Protein AF-A0A519G7F1-F1 (afdb_monomer_lite)

pLDDT: mean 83.26, std 19.91, range [26.7, 98.88]

Sequence (364 aa):
MRLRPGLSAVLTCSFVLVGLGVVSPASAETAPGEPSAETQQILEDDHTAVLDDNGFLYYVDPAQKPPAGAAPAPQAQSFTTGQAGLPIPALNSRTSTHTIYLDFDGVTLPASSAWATAAQNPIAAGDYTGFTLDGSPDFSQAEIDYIQKVWRIVAEKYSMFDVNVTTVDPGIANLARTSNGDDAYGVQMVITNDASPVAQVCGGNCAGVAYIDLFDGRYQGTVYNSTNNTIGWVFSSKTFGSAQVTALDAAHEIGHTMGLEHDGGSANPNYYSGHANWVPIMGITNQNAVSQFSKGEYTGATNPQDDLLTIGANDLNATGSFLRADDYGDSASPTALGDQTSYVVDGTIRNAADDDVFTISRTC

Foldseek 3Di:
DDDDDDDDDDDDDDDPDPPPPDPDQDDDDQQDDPADPVLVVCVVLDVQWDAWQSRFIKGFAFQDDDPVPPDQLPQDPPPPFPDWQDDQDWDKLDDALQEEAEEAQWDQQDCLACLCPIQPQHQNGGTAGGDDSHPDSIDTPLVSVLSVLLQVLLSQQLVQWRYIYTNDPPDLVQAWDRDLVDRRHAAYETHHQGQRSCCRNPNVGGQWMATAQCGLCDDPRDRHGNSNRRYIYGNCNSQSSDSQLSSLVSNLRSLRNLHDAAWAFPVGQRADPDDDQEGESRHDRDPRHDYHHAQNPDPGTNHRHRSLVSSQCSNVSDDSNTGDDAPADAPVHAAEPEADPDDDDDGDQNDPPRHHHYDYDHDD

Secondary structure (DSSP, 8-state):
----PPPP---------------PPPP------SPPHHHHHHHHH-TTEEE-TTS-EEEEEEPPPPPTTPPSS--------S-BSPPPP--BS---SEEEEEE-SEEEE-TTSHHHHTSSS---SEEEE---SSS-SS-BHHHHHHHHHHHHHHHHHTTTBS-EEESS---GGGTS--STT---EEEEEEEE--HHHHHHHHTT-EEEEEESS-TTSEETTEE--GGGT-EEEEEGGGTTT-HHHHHHHHHHHHHHHTTPPP--BTTBSS----BTTEEETTS---TTSEEE--SS-STT-S----HHHHHHTS-TTSTTTTBPPP-S--TTSPEEEES-SS--------STT----EEE----

Radius of gyration: 25.73 Å; chains: 1; bounding box: 107×62×78 Å

Structure (mmCIF, N/CA/C/O backbone):
data_AF-A0A519G7F1-F1
#
_entry.id   AF-A0A519G7F1-F1
#
loop_
_atom_site.group_PDB
_atom_site.id
_atom_site.type_symbol
_atom_site.label_atom_id
_atom_site.label_alt_id
_atom_site.label_comp_id
_atom_site.label_asym_id
_atom_site.label_entity_id
_atom_site.label_seq_id
_atom_site.pdbx_PDB_ins_code
_atom_site.Cartn_x
_atom_site.Cartn_y
_atom_site.Cartn_z
_atom_site.occupancy
_atom_site.B_iso_or_equiv
_atom_site.auth_seq_id
_atom_site.auth_comp_id
_atom_site.auth_asym_id
_atom_site.auth_atom_id
_atom_site.pdbx_PDB_model_num
ATOM 1 N N . MET A 1 1 ? 67.872 35.897 55.303 1.00 43.28 1 MET A N 1
ATOM 2 C CA . MET A 1 1 ? 68.565 35.824 53.998 1.00 43.28 1 MET A CA 1
ATOM 3 C C . MET A 1 1 ? 68.652 34.369 53.553 1.00 43.28 1 MET A C 1
ATOM 5 O O . MET A 1 1 ? 69.513 33.649 54.034 1.00 43.28 1 MET A O 1
ATOM 9 N N . ARG A 1 2 ? 67.695 33.937 52.723 1.00 35.19 2 ARG A N 1
ATOM 10 C CA . ARG A 1 2 ? 67.756 32.879 51.692 1.00 35.19 2 ARG A CA 1
ATOM 11 C C . ARG A 1 2 ? 66.314 32.633 51.237 1.00 35.19 2 ARG A C 1
ATOM 13 O O . ARG A 1 2 ? 65.519 32.033 51.950 1.00 35.19 2 ARG A O 1
ATOM 20 N N . LEU A 1 3 ? 65.996 33.220 50.087 1.00 32.31 3 LEU A N 1
ATOM 21 C CA . LEU A 1 3 ? 64.745 33.074 49.351 1.00 32.31 3 LEU A CA 1
ATOM 22 C C . LEU A 1 3 ? 64.600 31.627 48.850 1.00 32.31 3 LEU A C 1
ATOM 24 O O . LEU A 1 3 ? 65.565 31.056 48.344 1.00 32.31 3 LEU A O 1
ATOM 28 N N . ARG A 1 4 ? 63.394 31.062 48.952 1.00 38.25 4 ARG A N 1
ATOM 29 C CA . ARG A 1 4 ? 62.931 29.948 48.110 1.00 38.25 4 ARG A CA 1
ATOM 30 C C . ARG A 1 4 ? 61.902 30.524 47.126 1.00 38.25 4 ARG A C 1
ATOM 32 O O . ARG A 1 4 ? 61.021 31.246 47.591 1.00 38.25 4 ARG A O 1
ATOM 39 N N . PRO A 1 5 ? 62.004 30.270 45.811 1.00 41.06 5 PRO A N 1
ATOM 40 C CA . PRO A 1 5 ? 61.051 30.800 44.847 1.00 41.06 5 PRO A CA 1
ATOM 41 C C . PRO A 1 5 ? 59.764 29.966 44.848 1.00 41.06 5 PRO A C 1
ATOM 43 O O . PRO A 1 5 ? 59.806 28.737 44.910 1.00 41.06 5 PRO A O 1
ATOM 46 N N . GLY A 1 6 ? 58.628 30.665 44.812 1.00 35.44 6 GLY A N 1
ATOM 47 C CA . GLY A 1 6 ? 57.300 30.083 44.659 1.00 35.44 6 GLY A CA 1
ATOM 48 C C . GLY A 1 6 ? 57.055 29.624 43.223 1.00 35.44 6 GLY A C 1
ATOM 49 O O . GLY A 1 6 ? 57.421 30.310 42.269 1.00 35.44 6 GLY A O 1
ATOM 50 N N . LEU A 1 7 ? 56.425 28.459 43.085 1.00 34.44 7 LEU A N 1
ATOM 51 C CA . LEU A 1 7 ? 55.863 27.981 41.827 1.00 34.44 7 LEU A CA 1
ATOM 52 C C . LEU A 1 7 ? 54.696 28.899 41.427 1.00 34.44 7 LEU A C 1
ATOM 54 O O . LEU A 1 7 ? 53.703 28.987 42.147 1.00 34.44 7 LEU A O 1
ATOM 58 N N . SER A 1 8 ? 54.814 29.564 40.278 1.00 33.50 8 SER A N 1
ATOM 59 C CA . SER A 1 8 ? 53.675 30.169 39.581 1.00 33.50 8 SER A CA 1
ATOM 60 C C . SER A 1 8 ? 52.941 29.075 38.811 1.00 33.50 8 SER A C 1
ATOM 62 O O . SER A 1 8 ? 53.517 28.466 37.912 1.00 33.50 8 SER A O 1
ATOM 64 N N . ALA A 1 9 ? 51.682 28.818 39.162 1.00 34.12 9 ALA A N 1
ATOM 65 C CA . ALA A 1 9 ? 50.785 28.009 38.349 1.00 34.12 9 ALA A CA 1
ATOM 66 C C . ALA A 1 9 ? 50.204 28.898 37.240 1.00 34.12 9 ALA A C 1
ATOM 68 O O . ALA A 1 9 ? 49.468 29.845 37.509 1.00 34.12 9 ALA A O 1
ATOM 69 N N . VAL A 1 10 ? 50.580 28.612 35.995 1.00 33.38 10 VAL A N 1
ATOM 70 C CA . VAL A 1 10 ? 49.979 29.209 34.800 1.00 33.38 10 VAL A CA 1
ATOM 71 C C . VAL A 1 10 ? 48.630 28.526 34.583 1.00 33.38 10 VAL A C 1
ATOM 73 O O . VAL A 1 10 ? 48.576 27.328 34.320 1.00 33.38 10 VAL A O 1
ATOM 76 N N . LEU A 1 11 ? 47.542 29.281 34.734 1.00 29.27 11 LEU A N 1
ATOM 77 C CA . LEU A 1 11 ? 46.189 28.827 34.427 1.00 29.27 11 LEU A CA 1
ATOM 78 C C . LEU A 1 11 ? 45.958 28.996 32.917 1.00 29.27 11 LEU A C 1
ATOM 80 O O . LEU A 1 11 ? 45.666 30.091 32.440 1.00 29.27 11 LEU A O 1
ATOM 84 N N . THR A 1 12 ? 46.143 27.927 32.148 1.00 30.81 12 THR A N 1
ATOM 85 C CA . THR A 1 12 ? 45.829 27.892 30.714 1.00 30.81 12 THR A CA 1
ATOM 86 C C . THR A 1 12 ? 44.316 27.776 30.532 1.00 30.81 12 THR A C 1
ATOM 88 O O . THR A 1 12 ? 43.731 26.708 30.695 1.00 30.81 12 THR A O 1
ATOM 91 N N . CYS A 1 13 ? 43.672 28.893 30.197 1.00 26.77 13 CYS A N 1
ATOM 92 C CA . CYS A 1 13 ? 42.269 28.928 29.798 1.00 26.77 13 CYS A CA 1
ATOM 93 C C . CYS A 1 13 ? 42.155 28.361 28.371 1.00 26.77 13 CYS A C 1
ATOM 95 O O . CYS A 1 13 ? 42.519 29.033 27.407 1.00 26.77 13 CYS A O 1
ATOM 97 N N . SER A 1 14 ? 41.720 27.106 28.235 1.00 29.81 14 SER A N 1
ATOM 98 C CA . SER A 1 14 ? 41.457 26.499 26.926 1.00 29.81 14 SER A CA 1
ATOM 99 C C . SER A 1 14 ? 40.030 26.833 26.501 1.00 29.81 14 SER A C 1
ATOM 101 O O . SER A 1 14 ? 39.073 26.304 27.060 1.00 29.81 14 SER A O 1
ATOM 103 N N . PHE A 1 15 ? 39.887 27.722 25.519 1.00 29.16 15 PHE A N 1
ATOM 104 C CA . PHE A 1 15 ? 38.635 27.894 24.788 1.00 29.16 15 PHE A CA 1
ATOM 105 C C . PHE A 1 15 ? 38.415 26.657 23.912 1.00 29.16 15 PHE A C 1
ATOM 107 O O . PHE A 1 15 ? 39.141 26.443 22.943 1.00 29.16 15 PHE A O 1
ATOM 114 N N . VAL A 1 16 ? 37.421 25.835 24.251 1.00 29.02 16 VAL A N 1
ATOM 115 C CA . VAL A 1 16 ? 36.920 24.793 23.349 1.00 29.02 16 VAL A CA 1
ATOM 116 C C . VAL A 1 16 ? 35.997 25.480 22.349 1.00 29.02 16 VAL A C 1
ATOM 118 O O . VAL A 1 16 ? 34.860 25.822 22.667 1.00 29.02 16 VAL A O 1
ATOM 121 N N . LEU A 1 17 ? 36.509 25.727 21.144 1.00 26.92 17 LEU A N 1
ATOM 122 C CA . LEU A 1 17 ? 35.675 26.016 19.984 1.00 26.92 17 LEU A CA 1
ATOM 123 C C . LEU A 1 17 ? 34.890 24.731 19.674 1.00 26.92 17 LEU A C 1
ATOM 125 O O . LEU A 1 17 ? 35.467 23.757 19.191 1.00 26.92 17 LEU A O 1
ATOM 129 N N . VAL A 1 18 ? 33.591 24.703 19.973 1.00 31.17 18 VAL A N 1
ATOM 130 C CA . VAL A 1 18 ? 32.695 23.665 19.449 1.00 31.17 18 VAL A CA 1
ATOM 131 C C . VAL A 1 18 ? 32.500 23.979 17.972 1.00 31.17 18 VAL A C 1
ATOM 133 O O . VAL A 1 18 ? 31.677 24.813 17.600 1.00 31.17 18 VAL A O 1
ATOM 136 N N . GLY A 1 19 ? 33.326 23.371 17.124 1.00 27.83 19 GLY A N 1
ATOM 137 C CA . GLY A 1 19 ? 33.046 23.324 15.699 1.00 27.83 19 GLY A CA 1
ATOM 138 C C . GLY A 1 19 ? 31.753 22.544 15.504 1.00 27.83 19 GLY A C 1
ATOM 139 O O . GLY A 1 19 ? 31.703 21.360 15.829 1.00 27.83 19 GLY A O 1
ATOM 140 N N . LEU A 1 20 ? 30.713 23.205 14.994 1.00 33.47 20 LEU A N 1
ATOM 141 C CA . LEU A 1 20 ? 29.594 22.535 14.338 1.00 33.47 20 LEU A CA 1
ATOM 142 C C . LEU A 1 20 ? 30.179 21.808 13.126 1.00 33.47 20 LEU A C 1
ATOM 144 O O . LEU A 1 20 ? 30.332 22.381 12.049 1.00 33.47 20 LEU A O 1
ATOM 148 N N . GLY A 1 21 ? 30.613 20.569 13.349 1.00 26.70 21 GLY A N 1
ATOM 149 C CA . GLY A 1 21 ? 30.942 19.656 12.273 1.00 26.70 21 GLY A CA 1
ATOM 150 C C . GLY A 1 21 ? 29.690 19.472 11.431 1.00 26.70 21 GLY A C 1
ATOM 151 O O . GLY A 1 21 ? 28.610 19.228 11.965 1.00 26.70 21 GLY A O 1
ATOM 152 N N . VAL A 1 22 ? 29.839 19.628 10.120 1.00 31.50 22 VAL A N 1
ATOM 153 C CA . VAL A 1 22 ? 28.842 19.183 9.152 1.00 31.50 22 VAL A CA 1
ATOM 154 C C . VAL A 1 22 ? 28.582 17.711 9.464 1.00 31.50 22 VAL A C 1
ATOM 156 O O . VAL A 1 22 ? 29.491 16.890 9.329 1.00 31.50 22 VAL A O 1
ATOM 159 N N . VAL A 1 23 ? 27.384 17.392 9.956 1.00 29.89 23 VAL A N 1
ATOM 160 C CA . VAL A 1 23 ? 26.934 16.005 10.077 1.00 29.89 23 VAL A CA 1
ATOM 161 C C . VAL A 1 23 ? 26.921 15.477 8.651 1.00 29.89 23 VAL A C 1
ATOM 163 O O . VAL A 1 23 ? 26.091 15.868 7.837 1.00 29.89 23 VAL A O 1
ATOM 166 N N . SER A 1 24 ? 27.933 14.686 8.312 1.00 27.78 24 SER A N 1
ATOM 167 C CA . SER A 1 24 ? 27.911 13.923 7.072 1.00 27.78 24 SER A CA 1
ATOM 168 C C . SER A 1 24 ? 26.793 12.888 7.224 1.00 27.78 24 SER A C 1
ATOM 170 O O . SER A 1 24 ? 26.713 12.289 8.302 1.00 27.78 24 SER A O 1
ATOM 172 N N . PRO A 1 25 ? 25.916 12.689 6.221 1.00 35.31 25 PRO A N 1
ATOM 173 C CA . PRO A 1 25 ? 24.928 11.618 6.278 1.00 35.31 25 PRO A CA 1
ATOM 174 C C . PRO A 1 25 ? 25.646 10.291 6.542 1.00 35.31 25 PRO A C 1
ATOM 176 O O . PRO A 1 25 ? 26.775 10.086 6.077 1.00 35.31 25 PRO A O 1
ATOM 179 N N . ALA A 1 26 ? 25.020 9.444 7.361 1.00 35.75 26 ALA A N 1
ATOM 180 C CA . ALA A 1 26 ? 25.554 8.148 7.753 1.00 35.75 26 ALA A CA 1
ATOM 181 C C . ALA A 1 26 ? 26.073 7.402 6.515 1.00 35.75 26 ALA A C 1
ATOM 183 O O . ALA A 1 26 ? 25.398 7.284 5.496 1.00 35.75 26 ALA A O 1
ATOM 184 N N . SER A 1 27 ? 27.337 6.999 6.587 1.00 37.97 27 SER A N 1
ATOM 185 C CA . SER A 1 27 ? 28.068 6.392 5.486 1.00 37.97 27 SER A CA 1
ATOM 186 C C . SER A 1 27 ? 27.684 4.921 5.324 1.00 37.97 27 SER A C 1
ATOM 188 O O . SER A 1 27 ? 27.717 4.186 6.304 1.00 37.97 27 SER A O 1
ATOM 190 N N . ALA A 1 28 ? 27.449 4.528 4.070 1.00 39.28 28 ALA A N 1
ATOM 191 C CA . ALA A 1 28 ? 27.528 3.176 3.512 1.00 39.28 28 ALA A CA 1
ATOM 192 C C . ALA A 1 28 ? 26.539 2.121 4.045 1.00 39.28 28 ALA A C 1
ATOM 194 O O . ALA A 1 28 ? 26.800 1.401 5.005 1.00 39.28 28 ALA A O 1
ATOM 195 N N . GLU A 1 29 ? 25.449 2.004 3.287 1.00 50.69 29 GLU A N 1
ATOM 196 C CA . GLU A 1 29 ? 24.722 0.775 2.968 1.00 50.69 29 GLU A CA 1
ATOM 197 C C . GLU A 1 29 ? 25.655 -0.448 2.919 1.00 50.69 29 GLU A C 1
ATOM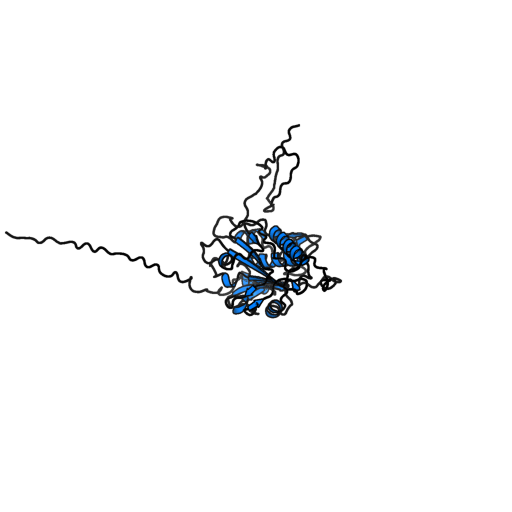 199 O O . GLU A 1 29 ? 26.528 -0.555 2.055 1.00 50.69 29 GLU A O 1
ATOM 204 N N . THR A 1 30 ? 25.468 -1.394 3.833 1.00 45.81 30 THR A N 1
ATOM 205 C CA . THR A 1 30 ? 25.822 -2.784 3.550 1.00 45.81 30 THR A CA 1
ATOM 206 C C . THR A 1 30 ? 24.535 -3.472 3.171 1.00 45.81 30 THR A C 1
ATOM 208 O O . THR A 1 30 ? 23.740 -3.758 4.065 1.00 45.81 30 THR A O 1
ATOM 211 N N . ALA A 1 31 ? 24.354 -3.694 1.868 1.00 52.28 31 ALA A N 1
ATOM 212 C CA . ALA A 1 31 ? 23.388 -4.630 1.305 1.00 52.28 31 ALA A CA 1
ATOM 213 C C . ALA A 1 31 ? 23.166 -5.825 2.249 1.00 52.28 31 ALA A C 1
ATOM 215 O O . ALA A 1 31 ? 24.157 -6.298 2.834 1.00 52.28 31 ALA A O 1
ATOM 216 N N . PRO A 1 32 ? 21.913 -6.298 2.432 1.00 60.56 32 PRO A N 1
ATOM 217 C CA . PRO A 1 32 ? 21.659 -7.650 2.902 1.00 60.56 32 PRO A CA 1
ATOM 218 C C . PRO A 1 32 ? 22.744 -8.561 2.330 1.00 60.56 32 PRO A C 1
ATOM 220 O O . PRO A 1 32 ? 23.006 -8.545 1.131 1.00 60.56 32 PRO A O 1
ATOM 223 N N . GLY A 1 33 ? 23.494 -9.230 3.204 1.00 60.97 33 GLY A N 1
ATOM 224 C CA . GLY A 1 33 ? 24.552 -10.131 2.765 1.00 60.97 33 GLY A CA 1
ATOM 225 C C . GLY A 1 33 ? 23.957 -11.349 2.057 1.00 60.97 33 GLY A C 1
ATOM 226 O O . GLY A 1 33 ? 23.048 -11.262 1.241 1.00 60.97 33 GLY A O 1
ATOM 227 N N . GLU A 1 34 ? 24.444 -12.536 2.399 1.00 68.25 34 GLU A N 1
ATOM 228 C CA . GLU A 1 34 ? 23.783 -13.756 1.933 1.00 68.25 34 GLU A CA 1
ATOM 229 C C . GLU A 1 34 ? 22.316 -13.802 2.420 1.00 68.25 34 GLU A C 1
ATOM 231 O O . GLU A 1 34 ? 22.067 -13.481 3.591 1.00 68.25 34 GLU A O 1
ATOM 236 N N . PRO A 1 35 ? 21.359 -14.215 1.564 1.00 75.75 35 PRO A N 1
ATOM 237 C CA . PRO A 1 35 ? 19.954 -14.341 1.941 1.00 75.75 35 PRO A CA 1
ATOM 238 C C . PRO A 1 35 ? 19.780 -15.222 3.180 1.00 75.75 35 PRO A C 1
ATOM 240 O O . PRO A 1 35 ? 20.470 -16.238 3.333 1.00 75.75 35 PRO A O 1
ATOM 243 N N . SER A 1 36 ? 18.844 -14.860 4.060 1.00 80.38 36 SER A N 1
ATOM 244 C CA . SER A 1 36 ? 18.506 -15.698 5.213 1.00 80.38 36 SER A CA 1
ATOM 245 C C . SER A 1 36 ? 17.906 -17.035 4.747 1.00 80.38 36 SER A C 1
ATOM 247 O O . SER A 1 36 ? 17.444 -17.163 3.614 1.00 80.38 36 SER A O 1
ATOM 249 N N . ALA A 1 37 ? 17.885 -18.046 5.622 1.00 84.06 37 ALA A N 1
ATOM 250 C CA . ALA A 1 37 ? 17.232 -19.322 5.305 1.00 84.06 37 ALA A CA 1
ATOM 251 C C . ALA A 1 37 ? 15.729 -19.149 5.006 1.00 84.06 37 ALA A C 1
ATOM 253 O O . ALA A 1 37 ? 15.179 -19.874 4.186 1.00 84.06 37 ALA A O 1
ATOM 254 N N . GLU A 1 38 ? 15.089 -18.171 5.648 1.00 83.50 38 GLU A N 1
ATOM 255 C CA . GLU A 1 38 ? 13.699 -17.786 5.396 1.00 83.50 38 GLU A CA 1
ATOM 256 C C . GLU A 1 38 ? 13.544 -17.178 3.999 1.00 83.50 38 GLU A C 1
ATOM 258 O O . GLU A 1 38 ? 12.755 -17.671 3.204 1.00 83.50 38 GLU A O 1
ATOM 263 N N . THR A 1 39 ? 14.388 -16.210 3.632 1.00 86.06 39 THR A N 1
ATOM 264 C CA . THR A 1 39 ? 14.398 -15.636 2.280 1.00 86.06 39 THR A CA 1
ATOM 265 C C . THR A 1 39 ? 14.667 -16.692 1.204 1.00 86.06 39 THR A C 1
ATOM 267 O O . THR A 1 39 ? 14.059 -16.647 0.140 1.00 86.06 39 THR A O 1
ATOM 270 N N . GLN A 1 40 ? 15.550 -17.662 1.464 1.00 88.31 40 GLN A N 1
ATOM 271 C CA . GLN A 1 40 ? 15.783 -18.780 0.542 1.00 88.31 40 GLN A CA 1
ATOM 272 C C . GLN A 1 40 ? 14.534 -19.648 0.375 1.00 88.31 40 GLN A C 1
ATOM 274 O O . GLN A 1 40 ? 14.200 -19.996 -0.753 1.00 88.31 40 GLN A O 1
ATOM 279 N N . GLN A 1 41 ? 13.832 -19.952 1.469 1.00 89.31 41 GLN A N 1
ATOM 280 C CA . GLN A 1 41 ? 12.588 -20.717 1.419 1.00 89.31 41 GLN A CA 1
ATOM 281 C C . GLN A 1 41 ? 11.513 -19.983 0.608 1.00 89.31 41 GLN A C 1
ATOM 283 O O . GLN A 1 41 ? 10.900 -20.590 -0.265 1.00 89.31 41 GLN A O 1
ATOM 288 N N . ILE A 1 42 ? 11.350 -18.673 0.822 1.00 91.81 42 ILE A N 1
ATOM 289 C CA . ILE A 1 42 ? 10.400 -17.847 0.062 1.00 91.81 42 ILE A CA 1
ATOM 290 C C . ILE A 1 42 ? 10.702 -17.907 -1.439 1.00 91.81 42 ILE A C 1
ATOM 292 O O . ILE A 1 42 ? 9.804 -18.143 -2.234 1.00 91.81 42 ILE A O 1
ATOM 296 N N . LEU A 1 43 ? 11.966 -17.752 -1.842 1.00 93.31 43 LEU A N 1
ATOM 297 C CA . LEU A 1 43 ? 12.357 -17.822 -3.257 1.00 93.31 43 LEU A CA 1
ATOM 298 C C . LEU A 1 43 ? 12.138 -19.208 -3.887 1.00 93.31 43 LEU A C 1
ATOM 300 O O . LEU A 1 43 ? 11.960 -19.316 -5.102 1.00 93.31 43 LEU A O 1
ATOM 304 N N . GLU A 1 44 ? 12.221 -20.275 -3.091 1.00 92.44 44 GLU A N 1
ATOM 305 C CA . GLU A 1 44 ? 11.963 -21.642 -3.551 1.00 92.44 44 GLU A CA 1
ATOM 306 C C . GLU A 1 44 ? 10.463 -21.913 -3.724 1.00 92.44 44 GLU A C 1
ATOM 308 O O . GLU A 1 44 ? 10.071 -22.555 -4.705 1.00 92.44 44 GLU A O 1
ATOM 313 N N . ASP A 1 45 ? 9.642 -21.411 -2.800 1.00 91.62 45 ASP A N 1
ATOM 314 C CA . ASP A 1 45 ? 8.200 -21.659 -2.755 1.00 91.62 45 ASP A CA 1
ATOM 315 C C . ASP A 1 45 ? 7.403 -20.688 -3.638 1.00 91.62 45 ASP A C 1
ATOM 317 O O . ASP A 1 45 ? 6.399 -21.081 -4.243 1.00 91.62 45 ASP A O 1
ATOM 321 N N . ASP A 1 46 ? 7.872 -19.446 -3.773 1.00 95.44 46 ASP A N 1
ATOM 322 C CA . ASP A 1 46 ? 7.196 -18.383 -4.499 1.00 95.44 46 ASP A CA 1
ATOM 323 C C . ASP A 1 46 ? 8.021 -17.820 -5.663 1.00 95.44 46 ASP A C 1
ATOM 325 O O . ASP A 1 46 ? 8.971 -17.056 -5.512 1.00 95.44 46 ASP A O 1
ATOM 329 N N . HIS A 1 47 ? 7.593 -18.148 -6.881 1.00 93.44 47 HIS A N 1
ATOM 330 C CA . HIS A 1 47 ? 8.234 -17.679 -8.107 1.00 93.44 47 HIS A CA 1
ATOM 331 C C . HIS A 1 47 ? 7.961 -16.208 -8.458 1.00 93.44 47 HIS A C 1
ATOM 333 O O . HIS A 1 47 ? 8.511 -15.728 -9.453 1.00 93.44 47 HIS A O 1
ATOM 339 N N . THR A 1 48 ? 7.091 -15.512 -7.724 1.00 95.50 48 THR A N 1
ATOM 340 C CA . THR A 1 48 ? 6.891 -14.063 -7.868 1.00 95.50 48 THR A CA 1
ATOM 341 C C . THR A 1 48 ? 7.773 -13.273 -6.905 1.00 95.50 48 THR A C 1
ATOM 343 O O . THR A 1 48 ? 7.944 -12.073 -7.110 1.00 95.50 48 THR A O 1
ATOM 346 N N . ALA A 1 49 ? 8.396 -13.939 -5.926 1.00 96.31 49 ALA A N 1
ATOM 347 C CA . ALA A 1 49 ? 9.416 -13.363 -5.066 1.00 96.31 49 ALA A CA 1
ATOM 348 C C . ALA A 1 49 ? 10.754 -13.251 -5.812 1.00 96.31 49 ALA A C 1
ATOM 350 O O . ALA A 1 49 ? 11.228 -14.194 -6.454 1.00 96.31 49 ALA A O 1
ATOM 351 N N . VAL A 1 50 ? 11.389 -12.085 -5.729 1.00 95.50 50 VAL A N 1
ATOM 352 C CA . VAL A 1 50 ? 12.625 -11.774 -6.446 1.00 95.50 50 VAL A CA 1
ATOM 353 C C . VAL A 1 50 ? 13.600 -11.055 -5.521 1.00 95.50 50 VAL A C 1
ATOM 355 O O . VAL A 1 50 ? 13.236 -10.109 -4.833 1.00 95.50 50 VAL A O 1
ATOM 358 N N . LEU A 1 51 ? 14.865 -11.480 -5.528 1.00 92.88 51 LEU A N 1
ATOM 359 C CA . LEU A 1 51 ? 15.944 -10.723 -4.893 1.00 92.88 51 LEU A CA 1
ATOM 360 C C . LEU A 1 51 ? 16.534 -9.710 -5.863 1.00 92.88 51 LEU A C 1
ATOM 362 O O . LEU A 1 51 ? 16.870 -10.057 -6.995 1.00 92.88 51 LEU A O 1
ATOM 366 N N . ASP A 1 52 ? 16.686 -8.475 -5.414 1.00 91.31 52 ASP A N 1
ATOM 367 C CA . ASP A 1 52 ? 17.439 -7.453 -6.128 1.00 91.31 52 ASP A CA 1
ATOM 368 C C . ASP A 1 52 ? 18.962 -7.663 -5.981 1.00 91.31 52 ASP A C 1
ATOM 370 O O . ASP A 1 52 ? 19.423 -8.523 -5.224 1.00 91.31 52 ASP A O 1
ATOM 374 N N . ASP A 1 53 ? 19.762 -6.892 -6.718 1.00 89.25 53 ASP A N 1
ATOM 375 C CA . ASP A 1 53 ? 21.230 -7.008 -6.720 1.00 89.25 53 ASP A CA 1
ATOM 376 C C . ASP A 1 53 ? 21.876 -6.686 -5.357 1.00 89.25 53 ASP A C 1
ATOM 378 O O . ASP A 1 53 ? 23.039 -7.023 -5.122 1.00 89.25 53 ASP A O 1
ATOM 382 N N . ASN A 1 54 ? 21.128 -6.052 -4.449 1.00 84.62 54 ASN A N 1
ATOM 383 C CA . ASN A 1 54 ? 21.533 -5.762 -3.079 1.00 84.62 54 ASN A CA 1
ATOM 384 C C . ASN A 1 54 ? 20.967 -6.785 -2.076 1.00 84.62 54 ASN A C 1
ATOM 386 O O . ASN A 1 54 ? 21.165 -6.619 -0.879 1.00 84.62 54 ASN A O 1
ATOM 390 N N . GLY A 1 55 ? 20.268 -7.831 -2.520 1.00 85.50 55 GLY A N 1
ATOM 391 C CA . GLY A 1 55 ? 19.697 -8.851 -1.642 1.00 85.50 55 GLY A CA 1
ATOM 392 C C . GLY A 1 55 ? 18.410 -8.431 -0.926 1.00 85.50 55 GLY A C 1
ATOM 393 O O . GLY A 1 55 ? 18.010 -9.102 0.027 1.00 85.50 55 GLY A O 1
ATOM 394 N N . PHE A 1 56 ? 17.741 -7.359 -1.363 1.00 87.25 56 PHE A N 1
ATOM 395 C CA . PHE A 1 56 ? 16.383 -7.052 -0.913 1.00 87.25 56 PHE A CA 1
ATOM 396 C C . PHE A 1 56 ? 15.365 -7.869 -1.684 1.00 87.25 56 PHE A C 1
ATOM 398 O O . PHE A 1 56 ? 15.430 -7.982 -2.908 1.00 87.25 56 PHE A O 1
ATOM 405 N N . LEU A 1 57 ? 14.397 -8.406 -0.952 1.00 91.56 57 LEU A N 1
ATOM 406 C CA . LEU A 1 57 ? 13.288 -9.146 -1.523 1.00 91.56 57 LEU A CA 1
ATOM 407 C C . LEU A 1 57 ? 12.186 -8.173 -1.961 1.00 91.56 57 LEU A C 1
ATOM 409 O O . LEU A 1 57 ? 11.859 -7.217 -1.255 1.00 91.56 57 LEU A O 1
ATOM 413 N N . TYR A 1 58 ? 11.613 -8.425 -3.129 1.00 95.19 58 TYR A N 1
ATOM 414 C CA . TYR A 1 58 ? 10.414 -7.764 -3.628 1.00 95.19 58 TYR A CA 1
ATOM 415 C C . TYR A 1 58 ? 9.533 -8.770 -4.361 1.00 95.19 58 TYR A C 1
ATOM 417 O O . TYR A 1 58 ? 10.022 -9.796 -4.838 1.00 95.19 58 TYR A O 1
ATOM 425 N N . TYR A 1 59 ? 8.244 -8.467 -4.459 1.00 97.50 59 TYR A N 1
ATOM 426 C CA . TYR A 1 59 ? 7.283 -9.276 -5.199 1.00 97.50 59 TYR A CA 1
ATOM 427 C C . TYR A 1 59 ? 6.945 -8.654 -6.552 1.00 97.50 59 TYR A C 1
ATOM 429 O O . TYR A 1 59 ? 6.990 -7.432 -6.741 1.00 97.50 59 TYR A O 1
ATOM 437 N N . VAL A 1 60 ? 6.667 -9.528 -7.524 1.00 97.62 60 VAL A N 1
ATOM 438 C CA . VAL A 1 60 ? 6.177 -9.171 -8.856 1.00 97.62 60 VAL A CA 1
ATOM 439 C C . VAL A 1 60 ? 4.824 -9.813 -9.109 1.00 97.62 60 VAL A C 1
ATOM 441 O O . VAL A 1 60 ? 4.723 -10.894 -9.700 1.00 97.62 60 VAL A O 1
ATOM 444 N N . ASP A 1 61 ? 3.773 -9.112 -8.702 1.00 96.88 61 ASP A N 1
ATOM 445 C CA . ASP A 1 61 ? 2.441 -9.686 -8.604 1.00 96.88 61 ASP A CA 1
ATOM 446 C C . ASP A 1 61 ? 1.729 -9.780 -9.939 1.00 96.88 61 ASP A C 1
ATOM 448 O O . ASP A 1 61 ? 1.496 -8.767 -10.600 1.00 96.88 61 ASP A O 1
ATOM 452 N N . PRO A 1 62 ? 1.353 -10.987 -10.393 1.00 93.81 62 PRO A N 1
ATOM 453 C CA . PRO A 1 62 ? 0.840 -11.193 -11.727 1.00 93.81 62 PRO A CA 1
ATOM 454 C C . PRO A 1 62 ? -0.503 -10.488 -11.904 1.00 93.81 62 PRO A C 1
ATOM 456 O O . PRO A 1 62 ? -1.435 -10.613 -11.110 1.00 93.81 62 PRO A O 1
ATOM 459 N N . ALA A 1 63 ? -0.642 -9.807 -13.037 1.00 89.56 63 ALA A N 1
ATOM 460 C CA . ALA A 1 63 ? -1.898 -9.224 -13.446 1.00 89.56 63 ALA A CA 1
ATOM 461 C C . ALA A 1 63 ? -2.937 -10.329 -13.605 1.00 89.56 63 ALA A C 1
ATOM 463 O O . ALA A 1 63 ? -2.737 -11.321 -14.319 1.00 89.56 63 ALA A O 1
ATOM 464 N N . GLN A 1 64 ? -4.089 -10.133 -12.975 1.00 78.88 64 GLN A N 1
ATOM 465 C CA . GLN A 1 64 ? -5.172 -11.080 -13.129 1.00 78.88 64 GLN A CA 1
ATOM 466 C C . GLN A 1 64 ? -5.699 -11.089 -14.554 1.00 78.88 64 GLN A C 1
ATOM 468 O O . GLN A 1 64 ? -5.691 -10.091 -15.278 1.00 78.88 64 GLN A O 1
ATOM 473 N N . LYS A 1 65 ? -6.217 -12.246 -14.961 1.00 70.69 65 LYS A N 1
ATOM 474 C CA . LYS A 1 65 ? -6.981 -12.315 -16.200 1.00 70.69 65 LYS A CA 1
ATOM 475 C C . LYS A 1 65 ? -8.305 -11.581 -15.986 1.00 70.69 65 LYS A C 1
ATOM 477 O O . LYS A 1 65 ? -8.949 -11.812 -14.961 1.00 70.69 65 LYS A O 1
ATOM 482 N N . PRO A 1 66 ? -8.753 -10.762 -16.953 1.00 59.50 66 PRO A N 1
ATOM 483 C CA . PRO A 1 66 ? -10.089 -10.198 -16.890 1.00 59.50 66 PRO A CA 1
ATOM 484 C C . PRO A 1 66 ? -11.115 -11.328 -16.710 1.00 59.50 66 PRO A C 1
ATOM 486 O O . PRO A 1 66 ? -10.958 -12.387 -17.335 1.00 59.50 66 PRO A O 1
ATOM 489 N N . PRO A 1 67 ? -12.169 -11.136 -15.898 1.00 55.25 67 PRO A N 1
ATOM 490 C CA . PRO A 1 67 ? -13.245 -12.111 -15.782 1.00 55.25 67 PRO A CA 1
ATOM 491 C C . PRO A 1 67 ? -13.779 -12.503 -17.166 1.00 55.25 67 PRO A C 1
ATOM 493 O O . PRO A 1 67 ? -13.902 -11.658 -18.055 1.00 55.25 67 PRO A O 1
ATOM 496 N N . ALA A 1 68 ? -14.119 -13.778 -17.372 1.00 44.94 68 ALA A N 1
ATOM 497 C CA . ALA A 1 68 ? -14.671 -14.228 -18.649 1.00 44.94 68 ALA A CA 1
ATOM 498 C C . ALA A 1 68 ? -15.964 -13.454 -18.974 1.00 44.94 68 ALA A C 1
ATOM 500 O O . ALA A 1 68 ? -16.952 -13.553 -18.249 1.00 44.94 68 ALA A O 1
ATOM 501 N N . GLY A 1 69 ? -15.951 -12.674 -20.059 1.00 43.44 69 GLY A N 1
ATOM 502 C CA . GLY A 1 69 ? -17.080 -11.825 -20.456 1.00 43.44 69 GLY A CA 1
ATOM 503 C C . GLY A 1 69 ? -17.085 -10.419 -19.846 1.00 43.44 69 GLY A C 1
ATOM 504 O O . GLY A 1 69 ? -18.012 -9.660 -20.129 1.00 43.44 69 GLY A O 1
ATOM 505 N N . ALA A 1 70 ? -16.062 -10.036 -19.073 1.00 42.38 70 ALA A N 1
ATOM 506 C CA . ALA A 1 70 ? -15.798 -8.628 -18.815 1.00 42.38 70 ALA A CA 1
ATOM 507 C C . ALA A 1 70 ? -15.499 -7.957 -20.161 1.00 42.38 70 ALA A C 1
ATOM 509 O O . ALA A 1 70 ? -14.558 -8.335 -20.865 1.00 42.38 70 ALA A O 1
ATOM 510 N N . ALA A 1 71 ? -16.327 -6.984 -20.545 1.00 39.12 71 ALA A N 1
ATOM 511 C CA . ALA A 1 71 ? -15.921 -6.049 -21.580 1.00 39.12 71 ALA A CA 1
ATOM 512 C C . ALA A 1 71 ? -14.577 -5.434 -21.144 1.00 39.12 71 ALA A C 1
ATOM 514 O O . ALA A 1 71 ? -14.380 -5.246 -19.937 1.00 39.12 71 ALA A O 1
ATOM 515 N N . PRO A 1 72 ? -13.651 -5.120 -22.072 1.00 41.75 72 PRO A N 1
ATOM 516 C CA . PRO A 1 72 ? -12.546 -4.235 -21.723 1.00 41.75 72 PRO A CA 1
ATOM 517 C C . PRO A 1 72 ? -13.122 -3.034 -20.972 1.00 41.75 72 PRO A C 1
ATOM 519 O O . PRO A 1 72 ? -14.239 -2.614 -21.304 1.00 41.75 72 PRO A O 1
ATOM 522 N N . ALA A 1 73 ? -12.395 -2.542 -19.955 1.00 43.66 73 ALA A N 1
ATOM 523 C CA . ALA A 1 73 ? -12.745 -1.316 -19.234 1.00 43.66 73 ALA A CA 1
ATOM 524 C C . ALA A 1 73 ? -13.349 -0.347 -20.253 1.00 43.66 73 ALA A C 1
ATOM 526 O O . ALA A 1 73 ? -12.716 -0.187 -21.305 1.00 43.66 73 ALA A O 1
ATOM 527 N N . PRO A 1 74 ? -14.591 0.142 -20.060 1.00 39.16 74 PRO A N 1
ATOM 528 C CA . PRO A 1 74 ? -15.320 0.812 -21.123 1.00 39.16 74 PRO A CA 1
ATOM 529 C C . PRO A 1 74 ? -14.402 1.847 -21.762 1.00 39.16 74 PRO A C 1
ATOM 531 O O . PRO A 1 74 ? -14.024 2.818 -21.113 1.00 39.16 74 PRO A O 1
ATOM 534 N N . GLN A 1 75 ? -13.995 1.600 -23.014 1.00 42.59 75 GLN A N 1
ATOM 535 C CA . GLN A 1 75 ? -13.281 2.598 -23.792 1.00 42.59 75 GLN A CA 1
ATOM 536 C C . GLN A 1 75 ? -14.185 3.814 -23.816 1.00 42.59 75 GLN A C 1
ATOM 538 O O . GLN A 1 75 ? -15.304 3.702 -24.322 1.00 42.59 75 GLN A O 1
ATOM 543 N N . ALA A 1 76 ? -13.695 4.899 -23.211 1.00 44.75 76 ALA A N 1
ATOM 544 C CA . ALA A 1 76 ? -14.262 6.235 -23.211 1.00 44.75 76 ALA A CA 1
ATOM 545 C C . ALA A 1 76 ? -15.753 6.240 -23.570 1.00 44.75 76 ALA A C 1
ATOM 547 O O . ALA A 1 76 ? -16.134 6.535 -24.708 1.00 44.75 76 ALA A O 1
ATOM 548 N N . GLN A 1 77 ? -16.629 5.964 -22.595 1.00 35.91 77 GLN A N 1
ATOM 549 C CA . GLN A 1 77 ? -17.872 6.715 -22.672 1.00 35.91 77 GLN A CA 1
ATOM 550 C C . GLN A 1 77 ? -17.429 8.165 -22.596 1.00 35.91 77 GLN A C 1
ATOM 552 O O . GLN A 1 77 ? -16.725 8.536 -21.661 1.00 35.91 77 GLN A O 1
ATOM 557 N N . SER A 1 78 ? -17.741 8.946 -23.629 1.00 41.75 78 SER A N 1
ATOM 558 C CA . SER A 1 78 ? -17.603 10.390 -23.570 1.00 41.75 78 SER A CA 1
ATOM 559 C C . SER A 1 78 ? -18.449 10.843 -22.389 1.00 41.75 78 SER A C 1
ATOM 561 O O . SER A 1 78 ? -19.654 11.057 -22.521 1.00 41.75 78 SER A O 1
ATOM 563 N N . PHE A 1 79 ? -17.840 10.901 -21.208 1.00 44.62 79 PHE A N 1
ATOM 564 C CA . PHE A 1 79 ? -18.421 11.569 -20.075 1.00 44.62 79 PHE A CA 1
ATOM 565 C C . PHE A 1 79 ? -18.576 12.997 -20.569 1.00 44.62 79 PHE A C 1
ATOM 567 O O . PHE A 1 79 ? -17.603 13.654 -20.934 1.00 44.62 79 PHE A O 1
ATOM 574 N N . THR A 1 80 ? -19.817 13.450 -20.715 1.00 42.66 80 THR A N 1
ATOM 575 C CA . THR A 1 80 ? -20.099 14.866 -20.907 1.00 42.66 80 THR A CA 1
ATOM 576 C C . THR A 1 80 ? -19.619 15.550 -19.632 1.00 42.66 80 THR A C 1
ATOM 578 O O . THR A 1 80 ? -20.354 15.613 -18.646 1.00 42.66 80 THR A O 1
ATOM 581 N N . THR A 1 81 ? -18.344 15.931 -19.604 1.00 49.12 81 THR A N 1
ATOM 582 C CA . THR A 1 81 ? -17.665 16.475 -18.436 1.00 49.12 81 THR A CA 1
ATOM 583 C C . THR A 1 81 ? -18.251 17.849 -18.151 1.00 49.12 81 THR A C 1
ATOM 585 O O . THR A 1 81 ? -18.071 18.807 -18.898 1.00 49.12 81 THR A O 1
ATOM 588 N N . GLY A 1 82 ? -19.001 17.943 -17.053 1.00 52.69 82 GLY A N 1
ATOM 589 C CA . GLY A 1 82 ? -19.381 19.230 -16.472 1.00 52.69 82 GLY A CA 1
ATOM 590 C C . GLY A 1 82 ? -18.194 19.965 -15.837 1.00 52.69 82 GLY A C 1
ATOM 591 O O . GLY A 1 82 ? -18.304 21.156 -15.573 1.00 52.69 82 GLY A O 1
ATOM 592 N N . GLN A 1 83 ? -17.062 19.289 -15.621 1.00 59.56 83 GLN A N 1
ATOM 593 C CA . GLN A 1 83 ? -15.816 19.847 -15.096 1.00 59.56 83 GLN A CA 1
ATOM 594 C C . GLN A 1 83 ? -14.645 18.932 -15.493 1.00 59.56 83 GLN A C 1
ATOM 596 O O . GLN A 1 83 ? -14.738 17.716 -15.327 1.00 59.56 83 GLN A O 1
ATOM 601 N N . ALA A 1 84 ? -13.575 19.521 -16.023 1.00 71.75 84 ALA A N 1
ATOM 602 C CA . ALA A 1 84 ? -12.264 18.906 -16.235 1.00 71.75 84 ALA A CA 1
ATOM 603 C C . ALA A 1 84 ? -11.211 19.774 -15.524 1.00 71.75 84 ALA A C 1
ATOM 605 O O . ALA A 1 84 ? -11.483 20.948 -15.248 1.00 71.75 84 ALA A O 1
ATOM 606 N N . GLY A 1 85 ? -10.047 19.205 -15.212 1.00 85.19 85 GLY A N 1
ATOM 607 C CA . GLY A 1 85 ? -8.983 19.897 -14.474 1.00 85.19 85 GLY A CA 1
ATOM 608 C C . GLY A 1 85 ? -9.298 20.032 -12.983 1.00 85.19 85 GLY A C 1
ATOM 609 O O . GLY A 1 85 ? -8.981 21.049 -12.363 1.00 85.19 85 GLY A O 1
ATOM 610 N N . LEU A 1 86 ? -9.998 19.046 -12.414 1.00 91.94 86 LEU A N 1
ATOM 611 C CA . LEU A 1 86 ? -10.254 18.995 -10.978 1.00 91.94 86 LEU A CA 1
ATOM 612 C C . LEU A 1 86 ? -8.969 18.596 -10.233 1.00 91.94 86 LEU A C 1
ATOM 614 O O . LEU A 1 86 ? -8.242 17.725 -10.705 1.00 91.94 86 LEU A O 1
ATOM 618 N N . PRO A 1 87 ? -8.664 19.199 -9.073 1.00 95.00 87 PRO A N 1
ATOM 619 C CA . PRO A 1 87 ? -7.528 18.764 -8.272 1.00 95.00 87 PRO A CA 1
ATOM 620 C C . PRO A 1 87 ? -7.824 17.417 -7.604 1.00 95.00 87 PRO A C 1
ATOM 622 O O . PRO A 1 87 ? -8.971 17.143 -7.232 1.00 95.00 87 PRO A O 1
ATOM 625 N N . ILE A 1 88 ? -6.777 16.621 -7.365 1.00 96.50 88 ILE A N 1
ATOM 626 C CA . ILE A 1 88 ? -6.855 15.474 -6.455 1.00 96.50 88 ILE A CA 1
ATOM 627 C C . ILE A 1 88 ? -7.364 15.982 -5.092 1.00 96.50 88 ILE A C 1
ATOM 629 O O . ILE A 1 88 ? -6.837 16.972 -4.571 1.00 96.50 88 ILE A O 1
ATOM 633 N N . PRO A 1 89 ? -8.402 15.366 -4.495 1.00 97.38 89 PRO A N 1
ATOM 634 C CA . PRO A 1 89 ? -8.885 15.780 -3.186 1.00 97.38 89 PRO A CA 1
ATOM 635 C C . PRO A 1 89 ? -7.798 15.551 -2.142 1.00 97.38 89 PRO A C 1
ATOM 637 O O . PRO A 1 89 ? -7.212 14.476 -2.113 1.00 97.38 89 PRO A O 1
ATOM 640 N N . ALA A 1 90 ? -7.564 16.521 -1.259 1.00 98.31 90 ALA A N 1
ATOM 641 C CA . ALA A 1 90 ? -6.657 16.358 -0.126 1.00 98.31 90 ALA A CA 1
ATOM 642 C C . ALA A 1 90 ? -7.344 15.534 0.975 1.00 98.31 90 ALA A C 1
ATOM 644 O O . ALA A 1 90 ? -8.168 16.057 1.730 1.00 98.31 90 ALA A O 1
ATOM 645 N N . LEU A 1 91 ? -7.033 14.242 1.046 1.00 98.56 91 LEU A N 1
ATOM 646 C CA . LEU A 1 91 ? -7.635 13.286 1.971 1.00 98.56 91 LEU A CA 1
ATOM 647 C C . LEU A 1 91 ? -6.568 12.793 2.943 1.00 98.56 91 LEU A C 1
ATOM 649 O O . LEU A 1 91 ? -5.463 12.489 2.522 1.00 98.56 91 LEU A O 1
ATOM 653 N N . ASN A 1 92 ? -6.899 12.711 4.229 1.00 98.38 92 ASN A N 1
ATOM 654 C CA . ASN A 1 92 ? -6.047 12.136 5.273 1.00 98.38 92 ASN A CA 1
ATOM 655 C C . ASN A 1 92 ? -6.935 11.277 6.166 1.00 98.38 92 ASN A C 1
ATOM 657 O O . ASN A 1 92 ? -8.001 11.743 6.580 1.00 98.38 92 ASN A O 1
ATOM 661 N N . SER A 1 93 ? -6.544 10.033 6.436 1.00 96.62 93 SER A N 1
ATOM 662 C CA . SER A 1 93 ? -7.355 9.136 7.270 1.00 96.62 93 SER A CA 1
ATOM 663 C C . SER A 1 93 ? -7.259 9.517 8.742 1.00 96.62 93 SER A C 1
ATOM 665 O O . SER A 1 93 ? -8.229 9.360 9.482 1.00 96.62 93 SER A O 1
ATOM 667 N N . ARG A 1 94 ? -6.099 10.040 9.162 1.00 92.75 94 ARG A N 1
ATOM 668 C CA . ARG A 1 94 ? -5.825 10.495 10.527 1.00 92.75 94 ARG A CA 1
ATOM 669 C C . ARG A 1 94 ? -4.529 11.294 10.621 1.00 92.75 94 ARG A C 1
ATOM 671 O O . ARG A 1 94 ? -3.768 11.390 9.668 1.00 92.75 94 ARG A O 1
ATOM 678 N N . THR A 1 95 ? -4.264 11.830 11.805 1.00 93.12 95 THR A N 1
ATOM 679 C CA . THR A 1 95 ? -2.943 12.361 12.155 1.00 93.12 95 THR A CA 1
ATOM 680 C C . THR A 1 95 ? -2.069 11.217 12.663 1.00 93.12 95 THR A C 1
ATOM 682 O O . THR A 1 95 ? -2.391 10.636 13.695 1.00 93.12 95 THR A O 1
ATOM 685 N N . SER A 1 96 ? -0.982 10.917 11.957 1.00 92.31 96 SER A N 1
ATOM 686 C CA . SER A 1 96 ? 0.084 9.996 12.370 1.00 92.31 96 SER A CA 1
ATOM 687 C C . SER A 1 96 ? 1.395 10.434 11.704 1.00 92.31 96 SER A C 1
ATOM 689 O O . SER A 1 96 ? 1.360 11.177 10.719 1.00 92.31 96 SER A O 1
ATOM 691 N N . THR A 1 97 ? 2.535 10.024 12.257 1.00 91.00 97 THR A N 1
ATOM 692 C CA . THR A 1 97 ? 3.859 10.196 11.638 1.00 91.00 97 THR A CA 1
ATOM 693 C C . THR A 1 97 ? 4.192 9.063 10.666 1.00 91.00 97 THR A C 1
ATOM 695 O O . THR A 1 97 ? 5.077 9.226 9.830 1.00 91.00 97 THR A O 1
ATOM 698 N N . HIS A 1 98 ? 3.449 7.954 10.707 1.00 92.88 98 HIS A N 1
ATOM 699 C CA . HIS A 1 98 ? 3.558 6.875 9.732 1.00 92.88 98 HIS A CA 1
ATOM 700 C C . HIS A 1 98 ? 2.618 7.146 8.558 1.00 92.88 98 HIS A C 1
ATOM 702 O O . HIS A 1 98 ? 1.432 7.422 8.765 1.00 92.88 98 HIS A O 1
ATOM 708 N N . THR A 1 99 ? 3.116 7.071 7.324 1.00 95.56 99 THR A N 1
ATOM 709 C CA . THR A 1 99 ? 2.358 7.541 6.153 1.00 95.56 99 THR A CA 1
ATOM 710 C C . THR A 1 99 ? 2.273 6.507 5.034 1.00 95.56 99 THR A C 1
ATOM 712 O O . THR A 1 99 ? 3.271 5.976 4.569 1.00 95.56 99 THR A O 1
ATOM 715 N N . ILE A 1 100 ? 1.061 6.274 4.540 1.00 98.25 100 ILE A N 1
ATOM 716 C CA . ILE A 1 100 ? 0.802 5.639 3.247 1.00 98.25 100 ILE A CA 1
ATOM 717 C C . ILE A 1 100 ? 0.345 6.754 2.310 1.00 98.25 100 ILE A C 1
ATOM 719 O O . ILE A 1 100 ? -0.783 7.240 2.418 1.00 98.25 100 ILE A O 1
ATOM 723 N N . TYR A 1 101 ? 1.214 7.171 1.397 1.00 98.62 101 TYR A N 1
ATOM 724 C CA . TYR A 1 101 ? 0.878 8.145 0.367 1.00 98.62 101 TYR A CA 1
ATOM 725 C C . TYR A 1 101 ? 0.381 7.422 -0.889 1.00 98.62 101 TYR A C 1
ATOM 727 O O . TYR A 1 101 ? 1.133 6.698 -1.530 1.00 98.62 101 TYR A O 1
ATOM 735 N N . LEU A 1 102 ? -0.894 7.604 -1.230 1.00 98.88 102 LEU A N 1
ATOM 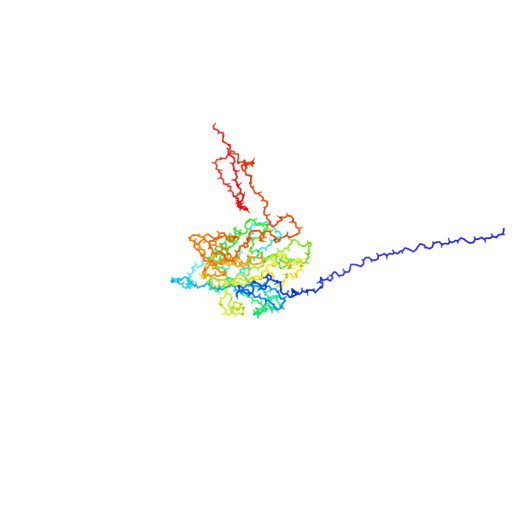736 C CA . LEU A 1 102 ? -1.483 7.136 -2.481 1.00 98.88 102 LEU A CA 1
ATOM 737 C C . LEU A 1 102 ? -1.287 8.209 -3.553 1.00 98.88 102 LEU A C 1
ATOM 739 O O . LEU A 1 102 ? -2.010 9.209 -3.579 1.00 98.88 102 LEU A O 1
ATOM 743 N N . ASP A 1 103 ? -0.310 7.985 -4.421 1.00 98.44 103 ASP A N 1
ATOM 744 C CA . ASP A 1 103 ? 0.089 8.898 -5.485 1.00 98.44 103 ASP A CA 1
ATOM 745 C C . ASP A 1 103 ? -0.682 8.579 -6.772 1.00 98.44 103 ASP A C 1
ATOM 747 O O . ASP A 1 103 ? -0.541 7.499 -7.349 1.00 98.44 103 ASP A O 1
ATOM 751 N N . PHE A 1 104 ? -1.512 9.526 -7.212 1.00 98.44 104 PHE A N 1
ATOM 752 C CA . PHE A 1 104 ? -2.295 9.415 -8.445 1.00 98.44 104 PHE A CA 1
ATOM 753 C C . PHE A 1 104 ? -1.861 10.402 -9.531 1.00 98.44 104 PHE A C 1
ATOM 755 O O . PHE A 1 104 ? -2.330 10.264 -10.660 1.00 98.44 104 PHE A O 1
ATOM 762 N N . ASP A 1 105 ? -1.035 11.406 -9.230 1.00 95.88 105 ASP A N 1
ATOM 763 C CA . ASP A 1 105 ? -0.589 12.416 -10.198 1.00 95.88 105 ASP A CA 1
ATOM 764 C C . ASP A 1 105 ? 0.722 12.044 -10.900 1.00 95.88 105 ASP A C 1
ATOM 766 O O . ASP A 1 105 ? 1.043 12.626 -11.941 1.00 95.88 105 ASP A O 1
ATOM 770 N N . GLY A 1 106 ? 1.392 10.993 -10.435 1.00 94.25 106 GLY A N 1
ATOM 771 C CA . GLY A 1 106 ? 2.586 10.445 -11.055 1.00 94.25 106 GLY A CA 1
ATOM 772 C C . GLY A 1 106 ? 3.848 10.848 -10.309 1.00 94.25 106 GLY A C 1
ATOM 773 O O . GLY A 1 106 ? 3.850 11.693 -9.421 1.00 94.25 106 GLY A O 1
ATOM 774 N N . VAL A 1 107 ? 4.961 10.238 -10.702 1.00 96.06 107 VAL A N 1
ATOM 775 C CA . VAL A 1 107 ? 6.192 10.275 -9.911 1.00 96.06 107 VAL A CA 1
ATOM 776 C C . VAL A 1 107 ? 7.405 10.594 -10.772 1.00 96.06 107 VAL A C 1
ATOM 778 O O . VAL A 1 107 ? 7.557 10.084 -11.884 1.00 96.06 107 VAL A O 1
ATOM 781 N N . THR A 1 108 ? 8.324 11.384 -10.222 1.00 96.19 108 THR A N 1
ATOM 782 C CA . THR A 1 108 ? 9.707 11.447 -10.703 1.00 96.19 108 THR A CA 1
ATOM 783 C C . THR A 1 108 ? 10.519 10.389 -9.962 1.00 96.19 108 THR A C 1
ATOM 785 O O . THR A 1 108 ? 10.891 10.582 -8.804 1.00 96.19 108 THR A O 1
ATOM 788 N N . LEU A 1 109 ? 10.818 9.270 -10.621 1.00 95.75 109 LEU A N 1
ATOM 789 C CA . LEU A 1 109 ? 11.645 8.207 -10.056 1.00 95.75 109 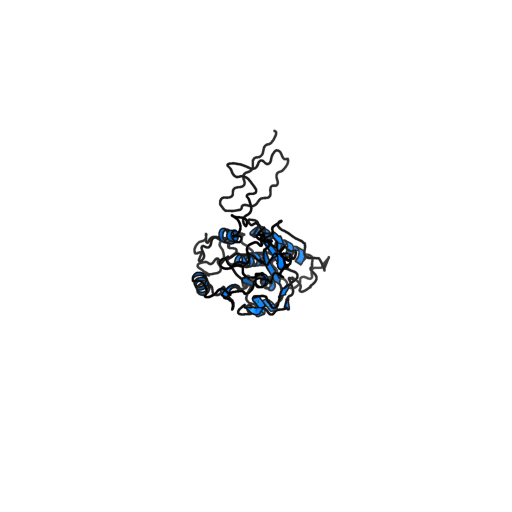LEU A CA 1
ATOM 790 C C . LEU A 1 109 ? 13.124 8.640 -10.058 1.00 95.75 109 LEU A C 1
ATOM 792 O O . LEU A 1 109 ? 13.709 8.811 -11.138 1.00 95.75 109 LEU A O 1
ATOM 796 N N . PRO A 1 110 ? 13.769 8.815 -8.889 1.00 92.50 110 PRO A N 1
ATOM 797 C CA . PRO A 1 110 ? 15.155 9.253 -8.832 1.00 92.50 110 PRO A CA 1
ATOM 798 C C . PRO A 1 110 ? 16.108 8.162 -9.325 1.00 92.50 110 PRO A C 1
ATOM 800 O O . PRO A 1 110 ? 15.888 6.970 -9.125 1.00 92.50 110 PRO A O 1
ATOM 803 N N . ALA A 1 111 ? 17.248 8.582 -9.877 1.00 92.62 111 ALA A N 1
ATOM 804 C CA . ALA A 1 111 ? 18.307 7.669 -10.316 1.00 92.62 111 ALA A CA 1
ATOM 805 C C . ALA A 1 111 ? 18.955 6.857 -9.187 1.00 92.62 111 ALA A C 1
ATOM 807 O O . ALA A 1 111 ? 19.697 5.930 -9.481 1.00 92.62 111 ALA A O 1
ATOM 808 N N . SER A 1 112 ? 18.702 7.204 -7.923 1.00 89.56 112 SER A N 1
ATOM 809 C CA . SER A 1 112 ? 19.133 6.420 -6.766 1.00 89.56 112 SER A CA 1
ATOM 810 C C . SER A 1 112 ? 18.110 5.377 -6.318 1.00 89.56 112 SER A C 1
ATOM 812 O O . SER A 1 112 ? 18.444 4.572 -5.459 1.00 89.56 112 SER A O 1
ATOM 814 N N . SER A 1 113 ? 16.881 5.375 -6.852 1.00 91.56 113 SER A N 1
ATOM 815 C CA . SER A 1 113 ? 15.876 4.381 -6.461 1.00 91.56 113 SER A CA 1
ATOM 816 C C . SER A 1 113 ? 16.385 2.964 -6.728 1.00 91.56 113 SER A C 1
ATOM 818 O O . SER A 1 113 ? 17.026 2.715 -7.756 1.00 91.56 113 SER A O 1
ATOM 820 N N . ALA A 1 114 ? 16.076 2.018 -5.841 1.00 91.50 114 ALA A N 1
ATOM 821 C CA . ALA A 1 114 ? 16.427 0.620 -6.063 1.00 91.50 114 ALA A CA 1
ATOM 822 C C . ALA A 1 114 ? 15.682 0.026 -7.261 1.00 91.50 114 ALA A C 1
ATOM 824 O O . ALA A 1 114 ? 16.269 -0.765 -7.996 1.00 91.50 114 ALA A O 1
ATOM 825 N N . TRP A 1 115 ? 14.482 0.525 -7.581 1.00 95.69 115 TRP A N 1
ATOM 826 C CA . TRP A 1 115 ? 13.815 0.196 -8.843 1.00 95.69 115 TRP A CA 1
ATOM 827 C C . TRP A 1 115 ? 14.663 0.549 -10.066 1.00 95.69 115 TRP A C 1
ATOM 829 O O . TRP A 1 115 ? 14.601 -0.160 -11.061 1.00 95.69 115 TRP A O 1
ATOM 839 N N . ALA A 1 116 ? 15.473 1.608 -10.002 1.00 95.31 116 ALA A N 1
ATOM 840 C CA . ALA A 1 116 ? 16.323 2.037 -11.111 1.00 95.31 116 ALA A CA 1
ATOM 841 C C . ALA A 1 116 ? 17.721 1.405 -11.108 1.00 95.31 116 ALA A C 1
ATOM 843 O O . ALA A 1 116 ? 18.383 1.398 -12.147 1.00 95.31 116 ALA A O 1
ATOM 844 N N . THR A 1 117 ? 18.193 0.917 -9.959 1.00 92.56 117 THR A N 1
ATOM 845 C CA . THR A 1 117 ? 19.612 0.574 -9.762 1.00 92.56 117 THR A CA 1
ATOM 846 C C . THR A 1 117 ? 19.881 -0.852 -9.305 1.00 92.56 117 THR A C 1
ATOM 848 O O . THR A 1 117 ? 20.982 -1.331 -9.561 1.00 92.56 117 THR A O 1
ATOM 851 N N . ALA A 1 118 ? 18.924 -1.514 -8.655 1.00 90.88 118 ALA A N 1
ATOM 852 C CA . ALA A 1 118 ? 19.130 -2.809 -8.011 1.00 90.88 118 ALA A CA 1
ATOM 853 C C . ALA A 1 118 ? 18.121 -3.879 -8.448 1.00 90.88 118 ALA A C 1
ATOM 855 O O . ALA A 1 118 ? 18.476 -5.055 -8.489 1.00 90.88 118 ALA A O 1
ATOM 856 N N . ALA A 1 119 ? 16.880 -3.508 -8.781 1.00 92.88 119 ALA A N 1
ATOM 857 C CA . ALA A 1 119 ? 15.874 -4.461 -9.246 1.00 92.88 119 ALA A CA 1
ATOM 858 C C . ALA A 1 119 ? 16.378 -5.247 -10.472 1.00 92.88 119 ALA A C 1
ATOM 860 O O . ALA A 1 119 ? 16.931 -4.659 -11.401 1.00 92.88 119 ALA A O 1
ATOM 861 N N . GLN A 1 120 ? 16.142 -6.566 -10.511 1.00 93.94 120 GLN A N 1
ATOM 862 C CA . GLN A 1 120 ? 16.620 -7.431 -11.609 1.00 93.94 120 GLN A CA 1
ATOM 863 C C . GLN A 1 120 ? 16.153 -6.957 -12.992 1.00 93.94 120 GLN A C 1
ATOM 865 O O . GLN A 1 120 ? 16.886 -7.067 -13.975 1.00 93.94 120 GLN A O 1
ATOM 870 N N . ASN A 1 121 ? 14.931 -6.419 -13.056 1.00 95.62 121 ASN A N 1
ATOM 871 C CA . ASN A 1 121 ? 14.386 -5.734 -14.221 1.00 95.62 121 ASN A CA 1
ATOM 872 C C . ASN A 1 121 ? 14.135 -4.262 -13.852 1.00 95.62 121 ASN A C 1
ATOM 874 O O . ASN A 1 121 ? 13.058 -3.942 -13.341 1.00 95.62 121 ASN A O 1
ATOM 878 N N . PRO A 1 122 ? 15.115 -3.367 -14.068 1.00 96.38 122 PRO A N 1
ATOM 879 C CA . PRO A 1 122 ? 15.020 -1.998 -13.586 1.00 96.38 122 PRO A CA 1
ATOM 880 C C . PRO A 1 122 ? 13.917 -1.188 -14.269 1.00 96.38 122 PRO A C 1
ATOM 882 O O . PRO A 1 122 ? 13.723 -1.278 -15.482 1.00 96.38 122 PRO A O 1
ATOM 885 N N . ILE A 1 123 ? 13.280 -0.309 -13.499 1.00 97.75 123 ILE A N 1
ATOM 886 C CA . ILE A 1 123 ? 12.485 0.816 -13.988 1.00 97.75 123 ILE A CA 1
ATOM 887 C C . ILE A 1 123 ? 13.425 2.017 -14.113 1.00 97.75 123 ILE A C 1
ATOM 889 O O . ILE A 1 123 ? 13.940 2.525 -13.120 1.00 97.75 123 ILE A O 1
ATOM 893 N N . ALA A 1 124 ? 13.668 2.487 -15.333 1.00 97.75 124 ALA A N 1
ATOM 894 C CA . ALA A 1 124 ? 14.574 3.597 -15.598 1.00 97.75 124 ALA A CA 1
ATOM 895 C C . ALA A 1 124 ? 14.189 4.854 -14.800 1.00 97.75 124 ALA A C 1
ATOM 897 O O . ALA A 1 124 ? 13.016 5.190 -14.665 1.00 97.75 124 ALA A O 1
ATOM 898 N N . ALA A 1 125 ? 15.181 5.594 -14.314 1.00 97.50 125 ALA A N 1
ATOM 899 C CA . ALA A 1 125 ? 14.935 6.891 -13.695 1.00 97.50 125 ALA A CA 1
ATOM 900 C C . ALA A 1 125 ? 14.270 7.862 -14.684 1.00 97.50 125 ALA A C 1
ATOM 902 O O . ALA A 1 125 ? 14.663 7.923 -15.854 1.00 97.50 125 ALA A O 1
ATOM 903 N N . GLY A 1 126 ? 13.300 8.642 -14.216 1.00 97.62 126 GLY A N 1
ATOM 904 C CA . GLY A 1 126 ? 12.544 9.561 -15.063 1.00 97.62 126 GLY A CA 1
ATOM 905 C C . GLY A 1 126 ? 11.167 9.894 -14.507 1.00 97.62 126 GLY A C 1
ATOM 906 O O . GLY A 1 126 ? 10.816 9.478 -13.406 1.00 97.62 126 GLY A O 1
ATOM 907 N N . ASP A 1 127 ? 10.405 10.649 -15.291 1.00 98.00 127 ASP A N 1
ATOM 908 C CA . ASP A 1 127 ? 9.041 11.046 -14.953 1.00 98.00 127 ASP A CA 1
ATOM 909 C C . ASP A 1 127 ? 8.042 10.033 -15.517 1.00 98.00 1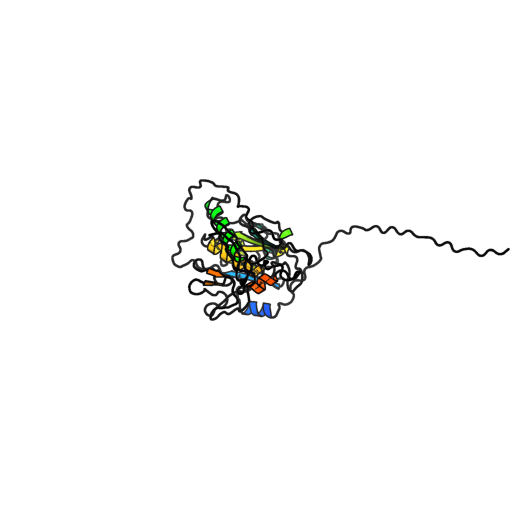27 ASP A C 1
ATOM 911 O O . ASP A 1 127 ? 8.081 9.705 -16.707 1.00 98.00 127 ASP A O 1
ATOM 915 N N . TYR A 1 128 ? 7.138 9.569 -14.661 1.00 97.44 128 TYR A N 1
ATOM 916 C CA . TYR A 1 128 ? 6.080 8.622 -14.988 1.00 97.44 128 TYR A CA 1
ATOM 917 C C . TYR A 1 128 ? 4.719 9.256 -14.757 1.00 97.44 128 TYR A C 1
ATOM 919 O O . TYR A 1 128 ? 4.486 9.910 -13.740 1.00 97.44 128 TYR A O 1
ATOM 927 N N . THR A 1 129 ? 3.813 9.053 -15.710 1.00 96.94 129 THR A N 1
ATOM 928 C CA . THR A 1 129 ? 2.451 9.586 -15.607 1.00 96.94 129 THR A CA 1
ATOM 929 C C . THR A 1 129 ? 1.651 8.870 -14.522 1.00 96.94 129 THR A C 1
ATOM 931 O O . THR A 1 129 ? 1.901 7.704 -14.220 1.00 96.94 129 THR A O 1
ATOM 934 N N . GLY A 1 130 ? 0.698 9.574 -13.915 1.00 95.62 130 GLY A N 1
ATOM 935 C CA . GLY A 1 130 ? -0.170 9.025 -12.880 1.00 95.62 130 GLY A CA 1
ATOM 936 C C . GLY A 1 130 ? -1.345 8.205 -13.416 1.00 95.62 130 GLY A C 1
ATOM 937 O O . GLY A 1 130 ? -1.298 7.567 -14.476 1.00 95.62 130 GLY A O 1
ATOM 938 N N . PHE A 1 131 ? -2.417 8.213 -12.639 1.00 97.44 131 PHE A N 1
ATOM 939 C CA . PHE A 1 131 ? -3.676 7.556 -12.941 1.00 97.44 131 PHE A CA 1
ATOM 940 C C . PHE A 1 131 ? -4.505 8.356 -13.952 1.00 97.44 131 PHE A C 1
ATOM 942 O O . PHE A 1 131 ? -4.565 9.581 -13.905 1.00 97.44 131 PHE A O 1
ATOM 949 N N . THR A 1 132 ? -5.202 7.650 -14.838 1.00 95.62 132 THR A N 1
ATOM 950 C CA . THR A 1 132 ? -6.244 8.201 -15.704 1.00 95.62 132 THR A CA 1
ATOM 951 C C . THR A 1 132 ? -7.193 7.106 -16.206 1.00 95.62 132 THR A C 1
ATOM 953 O O . THR A 1 132 ? -6.788 5.981 -16.517 1.00 95.62 132 THR A O 1
ATOM 956 N N . LEU A 1 133 ? -8.480 7.434 -16.324 1.00 92.94 133 LEU A N 1
ATOM 957 C CA . LEU A 1 133 ? -9.502 6.583 -16.944 1.00 92.94 133 LEU A CA 1
ATOM 958 C C . LEU A 1 133 ? -9.676 6.852 -18.441 1.00 92.94 133 LEU A C 1
ATOM 960 O O . LEU A 1 133 ? -10.162 5.975 -19.160 1.00 92.94 133 LEU A O 1
ATOM 964 N N . ASP A 1 134 ? -9.322 8.044 -18.915 1.00 90.50 134 ASP A N 1
ATOM 965 C CA . ASP A 1 134 ? -9.601 8.498 -20.281 1.00 90.50 134 ASP A CA 1
ATOM 966 C C . ASP A 1 134 ? -8.352 8.926 -21.076 1.00 90.50 134 ASP A C 1
ATOM 968 O O . ASP A 1 134 ? -8.458 9.255 -22.260 1.00 90.50 134 ASP A O 1
ATOM 972 N N . GLY A 1 135 ? -7.165 8.845 -20.469 1.00 89.94 135 GLY A N 1
ATOM 973 C CA . GLY A 1 135 ? -5.888 9.241 -21.063 1.00 89.94 135 GLY A CA 1
ATOM 974 C C . GLY A 1 135 ? -5.594 10.741 -20.966 1.00 89.94 135 GLY A C 1
ATOM 975 O O . GLY A 1 135 ? -4.573 11.184 -21.496 1.00 89.94 135 GLY A O 1
ATOM 976 N N . SER A 1 136 ? -6.476 11.526 -20.344 1.00 90.00 136 SER A N 1
ATOM 977 C CA . SER A 1 136 ? -6.286 12.954 -20.102 1.00 90.00 136 SER A CA 1
ATOM 978 C C . SER A 1 136 ? -5.377 13.192 -18.890 1.00 90.00 136 SER A C 1
ATOM 980 O O . SER A 1 136 ? -5.515 12.498 -17.886 1.00 90.00 136 SER A O 1
ATOM 982 N N . PRO A 1 137 ? -4.483 14.200 -18.926 1.00 86.00 137 PRO A N 1
ATOM 983 C CA . PRO A 1 137 ? -3.771 14.653 -17.729 1.00 86.00 137 PRO A CA 1
ATOM 984 C C . PRO A 1 137 ? -4.668 15.460 -16.772 1.00 86.00 137 PRO A C 1
ATOM 986 O O . PRO A 1 137 ? -4.327 15.642 -15.608 1.00 86.00 137 PRO A O 1
ATOM 989 N N . ASP A 1 138 ? -5.799 15.975 -17.262 1.00 90.31 138 ASP A N 1
ATOM 990 C CA . ASP A 1 138 ? -6.757 16.741 -16.469 1.00 90.31 138 ASP A CA 1
ATOM 991 C C . ASP A 1 138 ? -7.816 15.807 -15.877 1.00 90.31 138 ASP A C 1
ATOM 993 O O . ASP A 1 138 ? -8.632 15.272 -16.632 1.00 90.31 138 ASP A O 1
ATOM 997 N N . PHE A 1 139 ? -7.874 15.690 -14.546 1.00 93.81 139 PHE A N 1
ATOM 998 C CA . PHE A 1 139 ? -8.863 14.829 -13.897 1.00 93.81 139 PHE A CA 1
ATOM 999 C C . PHE A 1 139 ? -10.304 15.295 -14.140 1.00 93.81 139 PHE A C 1
ATOM 1001 O O . PHE A 1 139 ? -10.679 16.463 -13.949 1.00 93.81 139 PHE A O 1
ATOM 1008 N N . SER A 1 140 ? -11.131 14.329 -14.514 1.00 94.19 140 SER A N 1
ATOM 1009 C CA . SER A 1 140 ? -12.583 14.390 -14.603 1.00 94.19 140 SER A CA 1
ATOM 1010 C C . SER A 1 140 ? -13.242 14.077 -13.256 1.00 94.19 140 SER A C 1
ATOM 1012 O O . SER A 1 140 ? -12.651 13.450 -12.378 1.00 94.19 140 SER A O 1
ATOM 1014 N N . GLN A 1 141 ? -14.522 14.430 -13.095 1.00 94.50 141 GLN A N 1
ATOM 1015 C CA . GLN A 1 141 ? -15.276 14.057 -11.886 1.00 94.50 141 GLN A CA 1
ATOM 1016 C C . GLN A 1 141 ? -15.303 12.535 -11.644 1.00 94.50 141 GLN A C 1
ATOM 1018 O O . GLN A 1 141 ? -15.267 12.104 -10.497 1.00 94.50 141 GLN A O 1
ATOM 1023 N N . ALA A 1 142 ? -15.329 11.721 -12.706 1.00 94.25 142 ALA A N 1
ATOM 1024 C CA . ALA A 1 142 ? -15.319 10.265 -12.581 1.00 94.25 142 ALA A CA 1
ATOM 1025 C C . ALA A 1 142 ? -14.002 9.746 -11.978 1.00 94.25 142 ALA A C 1
ATOM 1027 O O . ALA A 1 142 ? -14.020 8.822 -11.167 1.00 94.25 142 ALA A O 1
ATOM 1028 N N . GLU A 1 143 ? -12.871 10.356 -12.333 1.00 96.31 143 GLU A N 1
ATOM 1029 C CA . GLU A 1 143 ? -11.568 10.037 -11.742 1.00 96.31 143 GLU A CA 1
ATOM 1030 C C . GLU A 1 143 ? -11.457 10.556 -10.307 1.00 96.31 143 GLU A C 1
ATOM 1032 O O . GLU A 1 143 ? -10.910 9.864 -9.454 1.00 96.31 143 GLU A O 1
ATOM 1037 N N . ILE A 1 144 ? -12.053 11.708 -9.985 1.00 97.31 144 ILE A N 1
ATOM 1038 C CA . ILE A 1 144 ? -12.129 12.171 -8.592 1.00 97.31 144 ILE A CA 1
ATOM 1039 C C . ILE A 1 144 ? -12.928 11.185 -7.724 1.00 97.31 144 ILE A C 1
ATOM 1041 O O . ILE A 1 144 ? -12.473 10.804 -6.643 1.00 97.31 144 ILE A O 1
ATOM 1045 N N . ASP A 1 145 ? -14.087 10.723 -8.199 1.00 97.00 145 ASP A N 1
ATOM 1046 C CA . ASP A 1 145 ? -14.902 9.724 -7.495 1.00 97.00 145 ASP A CA 1
ATOM 1047 C C . ASP A 1 145 ? -14.152 8.385 -7.356 1.00 97.00 145 ASP A C 1
ATOM 1049 O O . ASP A 1 145 ? -14.262 7.698 -6.332 1.00 97.00 145 ASP A O 1
ATOM 1053 N N . TYR A 1 146 ? -13.357 8.025 -8.369 1.00 97.50 146 TYR A N 1
ATOM 1054 C CA . TYR A 1 146 ? -12.470 6.866 -8.352 1.00 97.50 146 TYR A CA 1
ATOM 1055 C C . TYR A 1 146 ? -11.420 6.977 -7.247 1.00 97.50 146 TYR A C 1
ATOM 1057 O O . TYR A 1 146 ? -11.342 6.090 -6.397 1.00 97.50 146 TYR A O 1
ATOM 1065 N N . ILE A 1 147 ? -10.658 8.074 -7.226 1.00 98.56 147 ILE A N 1
ATOM 1066 C CA . ILE A 1 147 ? -9.592 8.341 -6.252 1.00 98.56 147 ILE A CA 1
ATOM 1067 C C . ILE A 1 147 ? -10.152 8.303 -4.828 1.00 98.56 147 ILE A C 1
ATOM 1069 O O . ILE A 1 147 ? -9.617 7.604 -3.969 1.00 98.56 147 ILE A O 1
ATOM 1073 N N . GLN A 1 148 ? -11.285 8.969 -4.580 1.00 98.56 148 GLN A N 1
ATOM 1074 C CA . GLN A 1 148 ? -11.943 8.944 -3.268 1.00 98.56 148 GLN A CA 1
ATOM 1075 C C . GLN A 1 148 ? -12.363 7.531 -2.853 1.00 98.56 148 GLN 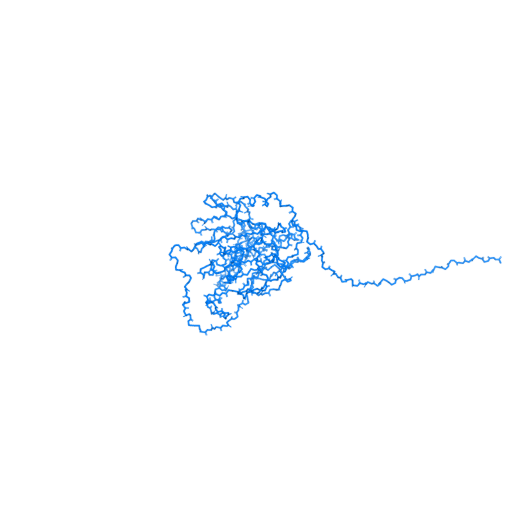A C 1
ATOM 1077 O O . GLN A 1 148 ? -12.273 7.173 -1.676 1.00 98.56 148 GLN A O 1
ATOM 1082 N N . LYS A 1 149 ? -12.843 6.714 -3.802 1.00 98.19 149 LYS A N 1
ATOM 1083 C CA . LYS A 1 149 ? -13.217 5.325 -3.526 1.00 98.19 149 LYS A CA 1
ATOM 1084 C C . LYS A 1 149 ? -11.992 4.463 -3.226 1.00 98.19 149 LYS A C 1
ATOM 1086 O O . LYS A 1 149 ? -12.079 3.670 -2.291 1.00 98.19 149 LYS A O 1
ATOM 1091 N N . VAL A 1 150 ? -10.892 4.622 -3.967 1.00 98.62 150 VAL A N 1
ATOM 1092 C CA . VAL A 1 150 ? -9.635 3.913 -3.688 1.00 98.62 150 VAL A CA 1
ATOM 1093 C C . VAL A 1 150 ? -9.135 4.269 -2.295 1.00 98.62 150 VAL A C 1
ATOM 1095 O O . VAL A 1 150 ? -8.993 3.381 -1.456 1.00 98.62 150 VAL A O 1
ATOM 1098 N N . TRP A 1 151 ? -8.980 5.567 -2.020 1.00 98.81 151 TRP A N 1
ATOM 1099 C CA . TRP A 1 151 ? -8.514 6.063 -0.728 1.00 98.81 151 TRP A CA 1
ATOM 1100 C C . TRP A 1 151 ? -9.361 5.533 0.431 1.00 98.81 151 TRP A C 1
ATOM 1102 O O . TRP A 1 151 ? -8.808 5.013 1.392 1.00 98.81 151 TRP A O 1
ATOM 1112 N N . ARG A 1 152 ? -10.698 5.578 0.329 1.00 98.12 152 ARG A N 1
ATOM 1113 C CA . ARG A 1 152 ? -11.584 5.098 1.403 1.00 98.12 152 ARG A CA 1
ATOM 1114 C C . ARG A 1 152 ? -11.414 3.605 1.679 1.00 98.12 152 ARG A C 1
ATOM 1116 O O . ARG A 1 152 ? -11.470 3.203 2.833 1.00 98.12 152 ARG A O 1
ATOM 1123 N N . ILE A 1 153 ? -11.239 2.784 0.642 1.00 97.19 153 ILE A N 1
ATOM 1124 C CA . ILE A 1 153 ? -11.056 1.337 0.817 1.00 97.19 153 ILE A CA 1
ATOM 1125 C C . ILE A 1 153 ? -9.696 1.046 1.459 1.00 97.19 153 ILE A C 1
ATOM 1127 O O . ILE A 1 153 ? -9.652 0.268 2.405 1.00 97.19 153 ILE A O 1
ATOM 1131 N N . VAL A 1 154 ? -8.612 1.681 0.999 1.00 98.50 154 VAL A N 1
ATOM 1132 C CA . VAL A 1 154 ? -7.274 1.491 1.590 1.00 98.50 154 VAL A CA 1
ATOM 1133 C C . VAL A 1 154 ? -7.241 2.004 3.033 1.00 98.50 154 VAL A C 1
ATOM 1135 O O . VAL A 1 154 ? -6.798 1.286 3.924 1.00 98.50 154 VAL A O 1
ATOM 1138 N N . ALA A 1 155 ? -7.782 3.199 3.289 1.00 97.62 155 ALA A N 1
ATOM 1139 C CA . ALA A 1 155 ? -7.888 3.771 4.631 1.00 97.62 155 ALA A CA 1
ATOM 1140 C C . ALA A 1 155 ? -8.647 2.852 5.598 1.00 97.62 155 ALA A C 1
ATOM 1142 O O . ALA A 1 155 ? -8.236 2.708 6.745 1.00 97.62 155 ALA A O 1
ATOM 1143 N N . GLU A 1 156 ? -9.708 2.190 5.129 1.00 94.62 156 GLU A N 1
ATOM 1144 C CA . GLU A 1 156 ? -10.443 1.199 5.916 1.00 94.62 156 GLU A CA 1
ATOM 1145 C C . GLU A 1 156 ? -9.589 -0.038 6.235 1.00 94.62 156 GLU A C 1
ATOM 1147 O O . GLU A 1 156 ? -9.596 -0.499 7.375 1.00 94.62 156 GLU A O 1
ATOM 1152 N N . LYS A 1 157 ? -8.822 -0.570 5.267 1.00 94.75 157 LYS A N 1
ATOM 1153 C CA . LYS A 1 157 ? -7.983 -1.769 5.486 1.00 94.75 157 LYS A CA 1
ATOM 1154 C C . LYS A 1 157 ? -6.904 -1.547 6.533 1.00 94.75 157 LYS A C 1
ATOM 1156 O O . LYS A 1 157 ? -6.637 -2.450 7.316 1.00 94.75 157 LYS A O 1
ATOM 1161 N N . TYR A 1 158 ? -6.345 -0.345 6.577 1.00 95.12 158 TYR A N 1
ATOM 1162 C CA . TYR A 1 158 ? -5.309 0.019 7.539 1.00 95.12 158 TYR A CA 1
ATOM 1163 C C . TYR A 1 158 ? -5.840 0.774 8.759 1.00 95.12 158 TYR A C 1
ATOM 1165 O O . TYR A 1 158 ? -5.057 1.260 9.572 1.00 95.12 158 TYR A O 1
ATOM 1173 N N . SER A 1 159 ? -7.163 0.859 8.926 1.00 92.25 159 SER A N 1
ATOM 1174 C CA . SER A 1 159 ? -7.790 1.644 9.993 1.00 92.25 159 SER A CA 1
ATOM 1175 C C . SER A 1 159 ? -7.403 1.184 11.397 1.00 92.25 159 SER A C 1
ATOM 1177 O O . SER A 1 159 ? -7.477 1.995 12.312 1.00 92.25 159 SER A O 1
ATOM 1179 N N . MET A 1 160 ? -6.965 -0.066 11.575 1.00 87.75 160 MET A N 1
ATOM 1180 C CA . MET A 1 160 ? -6.537 -0.655 12.855 1.00 87.75 160 MET A CA 1
ATOM 1181 C C . MET A 1 160 ? -5.158 -0.149 13.317 1.00 87.75 160 MET A C 1
ATOM 1183 O O . MET A 1 160 ? -4.815 -0.262 14.497 1.00 87.75 160 MET A O 1
ATOM 1187 N N . PHE A 1 161 ? -4.383 0.442 12.408 1.00 91.00 161 PHE A N 1
ATOM 1188 C CA . PHE A 1 161 ? -3.002 0.846 12.641 1.00 91.00 161 PHE A CA 1
ATOM 1189 C C . PHE A 1 161 ? -2.857 2.361 12.829 1.00 91.00 161 PHE A C 1
ATOM 1191 O O . PHE A 1 161 ? -3.684 3.174 12.390 1.00 91.00 161 PHE A O 1
ATOM 1198 N N . ASP A 1 162 ? -1.789 2.768 13.507 1.00 91.62 162 ASP A N 1
ATOM 1199 C CA . ASP A 1 162 ? -1.365 4.157 13.588 1.00 91.62 162 ASP A CA 1
ATOM 1200 C C . ASP A 1 162 ? -0.665 4.599 12.315 1.00 91.62 162 ASP A C 1
ATOM 1202 O O . ASP A 1 162 ? 0.539 4.790 12.296 1.00 91.62 162 ASP A O 1
ATOM 1206 N N . VAL A 1 163 ? -1.446 4.735 11.240 1.00 93.94 163 VAL A N 1
ATOM 1207 C CA . VAL A 1 163 ? -0.961 5.175 9.933 1.00 93.94 163 VAL A CA 1
ATOM 1208 C C . VAL A 1 163 ? -1.926 6.166 9.289 1.00 93.94 163 VAL A C 1
ATOM 1210 O O . VAL A 1 163 ? -3.150 6.010 9.340 1.00 93.94 163 VAL A O 1
ATOM 1213 N N . ASN A 1 164 ? -1.377 7.209 8.675 1.00 97.06 164 ASN A N 1
ATOM 1214 C CA . ASN A 1 164 ? -2.117 8.136 7.834 1.00 97.06 164 ASN A CA 1
ATOM 1215 C C . ASN A 1 164 ? -2.112 7.633 6.387 1.00 97.06 164 ASN A C 1
ATOM 1217 O O . ASN A 1 164 ? -1.088 7.689 5.712 1.00 97.06 164 ASN A O 1
ATOM 1221 N N . VAL A 1 165 ? -3.265 7.185 5.896 1.00 98.69 165 VAL A N 1
ATOM 1222 C CA . VAL A 1 165 ? -3.491 6.962 4.466 1.00 98.69 165 VAL A CA 1
ATOM 1223 C C . VAL A 1 165 ? -3.906 8.295 3.861 1.00 98.69 165 VAL A C 1
ATOM 1225 O O . VAL A 1 165 ? -4.941 8.860 4.234 1.00 98.69 165 VAL A O 1
ATOM 1228 N N . THR A 1 166 ? -3.111 8.811 2.932 1.00 98.81 166 THR A N 1
ATOM 1229 C CA . THR A 1 166 ? -3.259 10.168 2.404 1.00 98.81 166 THR A CA 1
ATOM 1230 C C . THR A 1 166 ? -3.104 10.230 0.892 1.00 98.81 166 THR A C 1
ATOM 1232 O O . THR A 1 166 ? -2.443 9.394 0.288 1.00 98.81 166 THR A O 1
ATOM 1235 N N . THR A 1 167 ? -3.727 11.231 0.282 1.00 98.75 167 THR A N 1
ATOM 1236 C CA . THR A 1 167 ? -3.499 11.646 -1.116 1.00 98.75 167 THR A CA 1
ATOM 1237 C C . THR A 1 167 ? -2.689 12.942 -1.199 1.00 98.75 167 THR A C 1
ATOM 1239 O O . THR A 1 167 ? -2.561 13.531 -2.268 1.00 98.75 167 THR A O 1
ATOM 1242 N N . VAL A 1 168 ? -2.191 13.439 -0.064 1.00 98.38 168 VAL A N 1
ATOM 1243 C CA . VAL A 1 168 ? -1.351 14.635 0.011 1.00 98.38 168 VAL A CA 1
ATOM 1244 C C . VAL A 1 168 ? 0.102 14.190 0.077 1.00 98.38 168 VAL A C 1
ATOM 1246 O O . VAL A 1 168 ? 0.468 13.525 1.042 1.00 98.38 168 VAL A O 1
ATOM 1249 N N . ASP A 1 169 ? 0.913 14.590 -0.905 1.00 96.81 169 ASP A N 1
ATOM 1250 C CA . ASP A 1 169 ? 2.349 14.294 -0.925 1.00 96.81 169 ASP A CA 1
ATOM 1251 C C . ASP A 1 169 ? 3.024 14.802 0.366 1.00 96.81 169 ASP A C 1
ATOM 1253 O O . ASP A 1 169 ? 3.085 16.019 0.601 1.00 96.81 169 ASP A O 1
ATOM 1257 N N . PRO A 1 170 ? 3.520 13.898 1.233 1.00 95.06 170 PRO A N 1
ATOM 1258 C CA . PRO A 1 170 ? 4.213 14.284 2.452 1.00 95.06 170 PRO A CA 1
ATOM 1259 C C . PRO A 1 170 ? 5.664 14.708 2.169 1.00 95.06 170 PRO A C 1
ATOM 1261 O O . PRO A 1 170 ? 6.322 15.270 3.045 1.00 95.06 170 PRO A O 1
ATOM 1264 N N . GLY A 1 171 ? 6.178 14.458 0.964 1.00 92.81 171 GLY A N 1
ATOM 1265 C CA . GLY A 1 171 ? 7.578 14.564 0.588 1.00 92.81 171 GLY A CA 1
ATOM 1266 C C . GLY A 1 171 ? 8.395 13.362 1.066 1.00 92.81 171 GLY A C 1
ATOM 1267 O O . GLY A 1 171 ? 8.212 12.851 2.170 1.00 92.81 171 GLY A O 1
ATOM 1268 N N . ILE A 1 172 ? 9.379 12.959 0.258 1.00 87.94 172 ILE A N 1
ATOM 1269 C CA . ILE A 1 172 ? 10.226 11.775 0.500 1.00 87.94 172 ILE A CA 1
ATOM 1270 C C . ILE A 1 172 ? 10.892 11.746 1.886 1.00 87.94 172 ILE A C 1
ATOM 1272 O O . ILE A 1 172 ? 11.092 10.679 2.453 1.00 87.94 172 ILE A O 1
ATOM 1276 N N . ALA A 1 173 ? 11.205 12.909 2.464 1.00 87.88 173 ALA A N 1
ATOM 1277 C CA . ALA A 1 173 ? 11.830 13.007 3.782 1.00 87.88 173 ALA A CA 1
ATOM 1278 C C . ALA A 1 173 ? 10.914 12.568 4.939 1.00 87.88 173 ALA A C 1
ATOM 1280 O O . ALA A 1 173 ? 11.427 12.248 6.000 1.00 87.88 173 ALA A O 1
ATOM 1281 N N . ASN A 1 174 ? 9.591 12.564 4.742 1.00 89.94 174 ASN A N 1
ATOM 1282 C CA . ASN A 1 174 ? 8.614 12.061 5.715 1.00 89.94 174 ASN A CA 1
ATOM 1283 C C . ASN A 1 174 ? 8.209 10.599 5.441 1.00 89.94 174 ASN A C 1
ATOM 1285 O O . ASN A 1 174 ? 7.402 10.039 6.175 1.00 89.94 174 ASN A O 1
ATOM 1289 N N . LEU A 1 175 ? 8.740 9.997 4.372 1.00 91.38 175 LEU A N 1
ATOM 1290 C CA . LEU A 1 175 ? 8.576 8.577 4.053 1.00 91.38 175 LEU A CA 1
ATOM 1291 C C . LEU A 1 175 ? 9.851 7.790 4.370 1.00 91.38 175 LEU A C 1
ATOM 1293 O O . LEU A 1 175 ? 9.792 6.647 4.809 1.00 91.38 175 LEU A O 1
ATOM 1297 N N . ALA A 1 176 ? 11.014 8.412 4.188 1.00 88.44 176 ALA A N 1
ATOM 1298 C CA . ALA A 1 176 ? 12.295 7.796 4.464 1.00 88.44 176 ALA A CA 1
ATOM 1299 C C . ALA A 1 176 ? 12.719 7.976 5.926 1.00 88.44 176 ALA A C 1
ATOM 1301 O O . ALA A 1 176 ? 13.064 9.072 6.359 1.00 88.44 176 ALA A O 1
ATOM 1302 N N . ARG A 1 177 ? 12.833 6.861 6.643 1.00 86.00 177 ARG A N 1
ATOM 1303 C CA . ARG A 1 177 ? 13.547 6.756 7.910 1.00 86.00 177 ARG A CA 1
ATOM 1304 C C . ARG A 1 177 ? 15.054 6.945 7.750 1.00 86.00 177 ARG A C 1
ATOM 1306 O O . ARG A 1 177 ? 15.750 6.136 7.131 1.00 86.00 177 ARG A O 1
ATOM 1313 N N . THR A 1 178 ? 15.580 7.976 8.395 1.00 82.38 178 THR A N 1
ATOM 1314 C CA . THR A 1 178 ? 17.001 8.354 8.332 1.00 82.38 178 THR A CA 1
ATOM 1315 C C . THR A 1 178 ? 17.826 7.876 9.527 1.00 82.38 178 THR A C 1
ATOM 1317 O O . THR A 1 178 ? 19.059 7.872 9.480 1.00 82.38 178 THR A O 1
ATOM 1320 N N . SER A 1 179 ? 17.176 7.479 10.625 1.00 81.62 179 SER A N 1
ATOM 1321 C CA . SER A 1 179 ? 17.851 6.973 11.821 1.00 81.62 179 SER A CA 1
ATOM 1322 C C . SER A 1 179 ? 16.936 6.117 12.693 1.00 81.62 179 SER A C 1
ATOM 1324 O O . SER A 1 179 ? 15.716 6.134 12.563 1.00 81.62 179 SER A O 1
ATOM 1326 N N . ASN A 1 180 ? 17.518 5.427 13.676 1.00 78.19 180 ASN A N 1
ATOM 1327 C CA . ASN A 1 180 ? 16.732 4.715 14.681 1.00 78.19 180 ASN A CA 1
ATOM 1328 C C . ASN A 1 180 ? 15.899 5.650 15.564 1.00 78.19 180 ASN A C 1
ATOM 1330 O O . ASN A 1 180 ? 15.031 5.152 16.251 1.00 78.19 180 ASN A O 1
ATOM 1334 N N . GLY A 1 181 ? 16.156 6.957 15.618 1.00 81.12 181 GLY A N 1
ATOM 1335 C CA . GLY A 1 181 ? 15.325 7.899 16.381 1.00 81.12 181 GLY A CA 1
ATOM 1336 C C . GLY A 1 181 ? 14.251 8.585 15.541 1.00 81.12 181 GLY A C 1
ATOM 1337 O O . GLY A 1 181 ? 13.513 9.399 16.077 1.00 81.12 181 GLY A O 1
ATOM 1338 N N . ASP A 1 182 ? 14.216 8.297 14.242 1.00 84.44 182 ASP A N 1
ATOM 1339 C CA . ASP A 1 182 ? 13.280 8.883 13.294 1.00 84.44 182 ASP A CA 1
ATOM 1340 C C . ASP A 1 182 ? 11.951 8.119 13.358 1.00 84.44 182 ASP A C 1
ATOM 1342 O O . ASP A 1 182 ? 11.929 6.885 13.233 1.00 84.44 182 ASP A O 1
ATOM 1346 N N . ASP A 1 183 ? 10.879 8.847 13.652 1.00 85.00 183 ASP A N 1
ATOM 1347 C CA . ASP A 1 183 ? 9.507 8.367 13.827 1.00 85.00 183 ASP A CA 1
ATOM 1348 C C . ASP A 1 183 ? 8.589 8.761 12.658 1.00 85.00 183 ASP A C 1
ATOM 1350 O O . ASP A 1 183 ? 7.424 8.364 12.646 1.00 85.00 183 ASP A O 1
ATOM 1354 N N . ALA A 1 184 ? 9.112 9.488 11.663 1.00 89.31 184 ALA A N 1
ATOM 1355 C CA . ALA A 1 184 ? 8.413 9.822 10.429 1.00 89.31 184 ALA A CA 1
ATOM 1356 C C . ALA A 1 184 ? 8.905 8.926 9.288 1.00 89.31 184 ALA A C 1
ATOM 1358 O O . ALA A 1 184 ? 10.049 9.022 8.844 1.00 89.31 184 ALA A O 1
ATOM 1359 N N . TYR A 1 185 ? 8.048 8.020 8.834 1.00 90.75 185 TYR A N 1
ATOM 1360 C CA . TYR A 1 185 ? 8.380 7.072 7.775 1.00 90.75 185 TYR A CA 1
ATOM 1361 C C . TYR A 1 185 ? 7.124 6.517 7.109 1.00 90.75 185 TYR A C 1
ATOM 1363 O O . TYR A 1 185 ? 6.000 6.716 7.575 1.00 90.75 185 TYR A O 1
ATOM 1371 N N . GLY A 1 186 ? 7.308 5.800 6.009 1.00 93.19 186 GLY A N 1
ATOM 1372 C CA . GLY A 1 186 ? 6.238 5.059 5.373 1.00 93.19 186 GLY A CA 1
ATOM 1373 C C . GLY A 1 186 ? 6.515 4.766 3.909 1.00 93.19 186 GLY A C 1
ATOM 1374 O O . GLY A 1 186 ? 7.657 4.577 3.504 1.00 93.19 186 GLY A O 1
ATOM 1375 N N . VAL A 1 187 ? 5.457 4.738 3.104 1.00 95.19 187 VAL A N 1
ATOM 1376 C CA . VAL A 1 187 ? 5.516 4.313 1.702 1.00 95.19 187 VAL A CA 1
ATOM 1377 C C . VAL A 1 187 ? 4.754 5.273 0.792 1.00 95.19 187 VAL A C 1
ATOM 1379 O O . VAL A 1 187 ? 3.686 5.781 1.140 1.00 95.19 187 VAL A O 1
ATOM 1382 N N . GLN A 1 188 ? 5.295 5.489 -0.401 1.00 97.62 188 GLN A N 1
ATOM 1383 C CA . GLN A 1 188 ? 4.602 6.041 -1.555 1.00 97.62 188 GLN A CA 1
ATOM 1384 C C . GLN A 1 188 ? 4.125 4.885 -2.431 1.00 97.62 188 GLN A C 1
ATOM 1386 O O . GLN A 1 188 ? 4.923 4.119 -2.965 1.00 97.62 188 GLN A O 1
ATOM 1391 N N . MET A 1 189 ? 2.816 4.765 -2.597 1.00 98.38 189 MET A N 1
ATOM 1392 C CA . MET A 1 189 ? 2.210 3.811 -3.508 1.00 98.38 189 MET A CA 1
ATOM 1393 C C . MET A 1 189 ? 1.798 4.540 -4.781 1.00 98.38 189 MET A C 1
ATOM 1395 O O . MET A 1 189 ? 0.834 5.304 -4.772 1.00 98.38 189 MET A O 1
ATOM 1399 N N . VAL A 1 190 ? 2.544 4.321 -5.862 1.00 98.56 190 VAL A N 1
ATOM 1400 C CA . VAL A 1 190 ? 2.314 4.972 -7.155 1.00 98.56 190 VAL A CA 1
ATOM 1401 C C . VAL A 1 190 ? 1.233 4.217 -7.912 1.00 98.56 190 VAL A C 1
ATOM 1403 O O . VAL A 1 190 ? 1.435 3.079 -8.339 1.00 98.56 190 VAL A O 1
ATOM 1406 N N . ILE A 1 191 ? 0.085 4.858 -8.115 1.00 98.69 191 ILE A N 1
ATOM 1407 C CA . ILE A 1 191 ? -1.024 4.332 -8.907 1.00 98.69 191 ILE A CA 1
ATOM 1408 C C . ILE A 1 191 ? -0.954 4.936 -10.307 1.00 98.69 191 ILE A C 1
ATOM 1410 O O . ILE A 1 191 ? -1.254 6.109 -10.516 1.00 98.69 191 ILE A O 1
ATOM 1414 N N . THR A 1 192 ? -0.582 4.118 -11.291 1.00 97.88 192 THR A N 1
ATOM 1415 C CA . THR A 1 192 ? -0.253 4.616 -12.633 1.00 97.88 192 THR A CA 1
ATOM 1416 C C . THR A 1 192 ? -0.934 3.840 -13.759 1.00 97.88 192 THR A C 1
ATOM 1418 O O . THR A 1 192 ? -1.149 2.623 -13.678 1.00 97.88 192 THR A O 1
ATOM 1421 N N . ASN A 1 193 ? -1.295 4.551 -14.829 1.00 96.38 193 ASN A N 1
ATOM 1422 C CA . ASN A 1 193 ? -1.681 3.970 -16.116 1.00 96.38 193 ASN A CA 1
ATOM 1423 C C . ASN A 1 193 ? -0.528 3.960 -17.131 1.00 96.38 193 ASN A C 1
ATOM 1425 O O . ASN A 1 193 ? -0.717 3.470 -18.248 1.00 96.38 193 ASN A O 1
ATOM 1429 N N . ASP A 1 194 ? 0.648 4.467 -16.756 1.00 96.31 194 ASP A N 1
ATOM 1430 C CA . ASP A 1 194 ? 1.830 4.501 -17.604 1.00 96.31 194 ASP A CA 1
ATOM 1431 C C . ASP A 1 194 ? 2.237 3.078 -18.005 1.00 96.31 194 ASP A C 1
ATOM 1433 O O . ASP A 1 194 ? 2.407 2.176 -17.179 1.00 96.31 194 ASP A O 1
ATOM 1437 N N . ALA A 1 195 ? 2.377 2.857 -19.309 1.00 96.00 195 ALA A N 1
ATOM 1438 C CA . ALA A 1 195 ? 2.728 1.551 -19.848 1.00 96.00 195 ALA A CA 1
ATOM 1439 C C . ALA A 1 195 ? 4.225 1.236 -19.700 1.00 96.00 195 ALA A C 1
ATOM 1441 O O . ALA A 1 195 ? 4.616 0.074 -19.808 1.00 96.00 195 ALA A O 1
ATOM 1442 N N . SER A 1 196 ? 5.062 2.253 -19.486 1.00 97.81 196 SER A N 1
ATOM 1443 C CA . SER A 1 196 ? 6.514 2.122 -19.428 1.00 97.81 196 SER A CA 1
ATOM 1444 C C . SER A 1 196 ? 7.007 1.323 -18.211 1.00 97.81 196 SER A C 1
ATOM 1446 O O . SER A 1 196 ? 7.686 0.317 -18.433 1.00 97.81 196 SER A O 1
ATOM 1448 N N . PRO A 1 197 ? 6.669 1.668 -16.950 1.00 97.50 197 PRO A N 1
ATOM 1449 C CA . PRO A 1 197 ? 7.232 0.982 -15.785 1.00 97.50 197 PRO A CA 1
ATOM 1450 C C . PRO A 1 197 ? 6.790 -0.487 -15.715 1.00 97.50 197 PRO A C 1
ATOM 1452 O O . PRO A 1 197 ? 7.627 -1.369 -15.534 1.00 97.50 197 PRO A O 1
ATOM 1455 N N . VAL A 1 198 ? 5.514 -0.784 -15.996 1.00 97.25 198 VAL A N 1
ATOM 1456 C CA . VAL A 1 198 ? 5.001 -2.168 -16.030 1.00 97.25 198 VAL A CA 1
ATOM 1457 C C . VAL A 1 198 ? 5.641 -3.007 -17.145 1.00 97.25 198 VAL A C 1
ATOM 1459 O O . VAL A 1 198 ? 5.867 -4.207 -16.985 1.00 97.25 198 VAL A O 1
ATOM 1462 N N . ALA A 1 199 ? 5.954 -2.403 -18.297 1.00 97.81 199 ALA A N 1
ATOM 1463 C CA . ALA A 1 199 ? 6.658 -3.097 -19.374 1.00 97.81 199 ALA A CA 1
ATOM 1464 C C . ALA A 1 199 ? 8.111 -3.409 -18.996 1.00 97.81 199 ALA A C 1
ATOM 1466 O O . ALA A 1 199 ? 8.608 -4.473 -19.358 1.00 97.81 199 ALA A O 1
ATOM 1467 N N . GLN A 1 200 ? 8.768 -2.506 -18.269 1.00 97.75 200 GLN A N 1
ATOM 1468 C CA . GLN A 1 200 ? 10.154 -2.664 -17.841 1.00 97.75 200 GLN A CA 1
ATOM 1469 C C . GLN A 1 200 ? 10.299 -3.729 -16.751 1.00 97.75 200 GLN A C 1
ATOM 1471 O O . GLN A 1 200 ? 11.068 -4.667 -16.938 1.00 97.75 200 GLN A O 1
ATOM 1476 N N . VAL A 1 201 ? 9.524 -3.638 -15.665 1.00 96.94 201 VAL A N 1
ATOM 1477 C CA . VAL A 1 201 ? 9.714 -4.506 -14.488 1.00 96.94 201 VAL A CA 1
ATOM 1478 C C . VAL A 1 201 ? 9.228 -5.944 -14.707 1.00 96.94 201 VAL A C 1
ATOM 1480 O O . VAL A 1 201 ? 9.817 -6.890 -14.189 1.00 96.94 201 VAL A O 1
ATOM 1483 N N . CYS A 1 202 ? 8.172 -6.137 -15.508 1.00 96.31 202 CYS A N 1
ATOM 1484 C CA . CYS A 1 202 ? 7.501 -7.438 -15.631 1.00 96.31 202 CYS A CA 1
ATOM 1485 C C . CYS A 1 202 ? 6.940 -7.737 -17.035 1.00 96.31 202 CYS A C 1
ATOM 1487 O O . CYS A 1 202 ? 6.071 -8.602 -17.211 1.00 96.31 202 CYS A O 1
ATOM 1489 N N . GLY A 1 203 ? 7.374 -7.000 -18.064 1.00 96.06 203 GLY A N 1
ATOM 1490 C CA . GLY A 1 203 ? 6.926 -7.221 -19.443 1.00 96.06 203 GLY A CA 1
ATOM 1491 C C . GLY A 1 203 ? 5.431 -6.967 -19.669 1.00 96.06 203 GLY A C 1
ATOM 1492 O O . GLY A 1 203 ? 4.859 -7.495 -20.623 1.00 96.06 203 GLY A O 1
ATOM 1493 N N . GLY A 1 204 ? 4.776 -6.194 -18.797 1.00 94.56 204 GLY A N 1
ATOM 1494 C CA . GLY A 1 204 ? 3.352 -5.884 -18.901 1.00 94.56 204 GLY A CA 1
ATOM 1495 C C . GLY A 1 204 ? 2.414 -6.904 -18.247 1.00 94.56 204 GLY A C 1
ATOM 1496 O O . GLY A 1 204 ? 1.204 -6.808 -18.474 1.00 94.56 204 GLY A O 1
ATOM 1497 N N . ASN A 1 205 ? 2.928 -7.870 -17.480 1.00 92.38 205 ASN A N 1
ATOM 1498 C CA . ASN A 1 205 ? 2.145 -8.996 -16.953 1.00 92.38 205 ASN A CA 1
ATOM 1499 C C . ASN A 1 205 ? 1.916 -8.967 -15.438 1.00 92.38 205 ASN A C 1
ATOM 1501 O O . ASN A 1 205 ? 1.381 -9.942 -14.923 1.00 92.38 205 ASN A O 1
ATOM 1505 N N . CYS A 1 206 ? 2.284 -7.890 -14.745 1.00 95.25 206 CYS A N 1
ATOM 1506 C CA . CYS A 1 206 ? 2.065 -7.703 -13.310 1.00 95.25 206 CYS A CA 1
ATOM 1507 C C . CYS A 1 206 ? 1.046 -6.587 -13.035 1.00 95.25 206 CYS A C 1
ATOM 1509 O O . CYS A 1 206 ? 0.933 -5.660 -13.842 1.00 95.25 206 CYS A O 1
ATOM 1511 N N . ALA A 1 207 ? 0.283 -6.707 -11.945 1.00 94.94 207 ALA A N 1
ATOM 1512 C CA . ALA A 1 207 ? -0.643 -5.701 -11.423 1.00 94.94 207 ALA A CA 1
ATOM 1513 C C . ALA A 1 207 ? 0.029 -4.766 -10.413 1.00 94.94 207 ALA A C 1
ATOM 1515 O O . ALA A 1 207 ? -0.329 -3.589 -10.379 1.00 94.94 207 ALA A O 1
ATOM 1516 N N . GLY A 1 208 ? 1.038 -5.242 -9.689 1.00 97.56 208 GLY A N 1
ATOM 1517 C CA . GLY A 1 208 ? 1.842 -4.419 -8.803 1.00 97.56 208 GLY A CA 1
ATOM 1518 C C . GLY A 1 208 ? 3.221 -5.011 -8.547 1.00 97.56 208 GLY A C 1
ATOM 1519 O O . GLY A 1 208 ? 3.538 -6.106 -9.024 1.00 97.56 208 GLY A O 1
ATOM 1520 N N . VAL A 1 209 ? 4.071 -4.193 -7.933 1.00 98.25 209 VAL A N 1
ATOM 1521 C CA . VAL A 1 209 ? 5.381 -4.590 -7.416 1.00 98.25 209 VAL A CA 1
ATOM 1522 C C . VAL A 1 209 ? 5.677 -3.805 -6.139 1.00 98.25 209 VAL A C 1
ATOM 1524 O O . VAL A 1 209 ? 5.517 -2.577 -6.097 1.00 98.25 209 VAL A O 1
ATOM 1527 N N . ALA A 1 210 ? 6.196 -4.488 -5.125 1.00 96.81 210 ALA A N 1
ATOM 1528 C CA . ALA A 1 210 ? 6.602 -3.872 -3.871 1.00 96.81 210 ALA A CA 1
ATOM 1529 C C . ALA A 1 210 ? 7.766 -4.627 -3.231 1.00 96.81 210 ALA A C 1
ATOM 1531 O O . ALA A 1 210 ? 7.822 -5.857 -3.241 1.00 96.81 210 ALA A O 1
ATOM 1532 N N . TYR A 1 211 ? 8.698 -3.874 -2.649 1.00 94.00 211 TYR A N 1
ATOM 1533 C CA . TYR A 1 211 ? 9.688 -4.446 -1.745 1.00 94.00 211 TYR A CA 1
ATOM 1534 C C . TYR A 1 211 ? 9.021 -4.884 -0.443 1.00 94.00 211 TYR A C 1
ATOM 1536 O O . TYR A 1 211 ? 8.126 -4.193 0.046 1.00 94.00 211 TYR A O 1
ATOM 1544 N N . ILE A 1 212 ? 9.478 -6.000 0.125 1.00 91.19 212 ILE A N 1
ATOM 1545 C CA . ILE A 1 212 ? 8.967 -6.504 1.402 1.00 91.19 212 ILE A CA 1
ATOM 1546 C C . ILE A 1 212 ? 9.771 -5.961 2.588 1.00 91.19 212 ILE A C 1
ATOM 1548 O O . ILE A 1 212 ? 10.987 -5.807 2.487 1.00 91.19 212 ILE A O 1
ATOM 1552 N N . ASP A 1 213 ? 9.085 -5.717 3.710 1.00 88.00 213 ASP A N 1
ATOM 1553 C CA . ASP A 1 213 ? 9.693 -5.361 5.006 1.00 88.00 213 ASP A CA 1
ATOM 1554 C C . ASP A 1 213 ? 10.560 -4.090 4.931 1.00 88.00 213 ASP A C 1
ATOM 1556 O O . ASP A 1 213 ? 11.711 -4.073 5.350 1.00 88.00 213 ASP A O 1
ATOM 1560 N N . LEU A 1 214 ? 10.030 -3.026 4.313 1.00 87.38 214 LEU A N 1
ATOM 1561 C CA . LEU A 1 214 ? 10.728 -1.740 4.155 1.00 87.38 214 LEU A CA 1
ATOM 1562 C C . LEU A 1 214 ? 9.880 -0.516 4.519 1.00 87.38 214 LEU A C 1
ATOM 1564 O O . LEU A 1 214 ? 10.390 0.605 4.454 1.00 87.38 214 LEU A O 1
ATOM 1568 N N . PHE A 1 215 ? 8.625 -0.700 4.940 1.00 90.44 215 PHE A N 1
ATOM 1569 C CA . PHE A 1 215 ? 7.748 0.392 5.366 1.00 90.44 215 PHE A CA 1
ATOM 1570 C C . PHE A 1 215 ? 8.363 1.186 6.524 1.00 90.44 215 PHE A C 1
ATOM 1572 O O . PHE A 1 215 ? 8.396 2.416 6.488 1.00 90.44 215 PHE A O 1
ATOM 1579 N N . ASP A 1 216 ? 8.899 0.495 7.534 1.00 85.31 216 ASP A N 1
ATOM 1580 C CA . ASP A 1 216 ? 9.534 1.125 8.695 1.00 85.31 216 ASP A CA 1
ATOM 1581 C C . ASP A 1 216 ? 11.004 1.521 8.458 1.00 85.31 216 ASP A C 1
ATOM 1583 O O . ASP A 1 216 ? 11.687 1.963 9.389 1.00 85.31 216 ASP A O 1
ATOM 1587 N N . GLY A 1 217 ? 11.504 1.356 7.227 1.00 77.75 217 GLY A N 1
ATOM 1588 C CA . GLY A 1 217 ? 12.871 1.667 6.818 1.00 77.75 217 GLY A CA 1
ATOM 1589 C C . GLY A 1 217 ? 13.952 0.838 7.517 1.00 77.75 217 GLY A C 1
ATOM 1590 O O . GLY A 1 217 ? 15.112 1.269 7.579 1.00 77.75 217 GLY A O 1
ATOM 1591 N N . ARG A 1 218 ? 13.604 -0.319 8.085 1.00 76.62 218 ARG A N 1
ATOM 1592 C CA . ARG A 1 218 ? 14.556 -1.266 8.666 1.00 76.62 218 ARG A CA 1
ATOM 1593 C C . ARG A 1 218 ? 14.568 -2.545 7.867 1.00 76.62 218 ARG A C 1
ATOM 1595 O O . ARG A 1 218 ? 13.569 -2.971 7.331 1.00 76.62 218 ARG A O 1
ATOM 1602 N N . TYR A 1 219 ? 15.728 -3.176 7.855 1.00 72.38 219 TYR A N 1
ATOM 1603 C CA . TYR A 1 219 ? 15.868 -4.539 7.385 1.00 72.38 219 TYR A CA 1
ATOM 1604 C C . TYR A 1 219 ? 16.749 -5.292 8.374 1.00 72.38 219 TYR A C 1
ATOM 1606 O O . TYR A 1 219 ? 17.847 -4.832 8.712 1.00 72.38 219 TYR A O 1
ATOM 1614 N N . GLN A 1 220 ? 16.246 -6.406 8.914 1.00 70.19 220 GLN A N 1
ATOM 1615 C CA . GLN A 1 220 ? 16.922 -7.201 9.952 1.00 70.19 220 GLN A CA 1
ATOM 1616 C C . GLN A 1 220 ? 17.467 -6.345 11.123 1.00 70.19 220 GLN A C 1
ATOM 1618 O O . GLN A 1 220 ? 18.580 -6.544 11.617 1.00 70.19 220 GLN A O 1
ATOM 1623 N N . GLY A 1 221 ? 16.697 -5.340 11.557 1.00 65.94 221 GLY A N 1
ATOM 1624 C CA . GLY A 1 221 ? 17.048 -4.454 12.676 1.00 65.94 221 GLY A CA 1
ATOM 1625 C C . GLY A 1 221 ? 18.092 -3.371 12.368 1.00 65.94 221 GLY A C 1
ATOM 1626 O O . GLY A 1 221 ? 18.492 -2.641 13.278 1.00 65.94 221 GLY A O 1
ATOM 1627 N N . THR A 1 222 ? 18.523 -3.232 11.111 1.00 69.25 222 THR A N 1
ATOM 1628 C CA . THR A 1 222 ? 19.417 -2.156 10.661 1.00 69.25 222 THR A CA 1
ATOM 1629 C C . THR A 1 222 ? 18.622 -1.126 9.870 1.00 69.25 222 THR A C 1
ATOM 1631 O O . THR A 1 222 ? 17.858 -1.492 8.983 1.00 69.25 222 THR A O 1
ATOM 1634 N N . VAL A 1 223 ? 18.804 0.165 10.175 1.00 73.25 223 VAL A N 1
ATOM 1635 C CA . VAL A 1 223 ? 18.219 1.244 9.364 1.00 73.25 223 VAL A CA 1
ATOM 1636 C C . VAL A 1 223 ? 18.882 1.216 8.005 1.00 73.25 223 VAL A C 1
ATOM 1638 O O . VAL A 1 223 ? 20.087 1.460 7.891 1.00 73.25 223 VAL A O 1
ATOM 1641 N N . TYR A 1 224 ? 18.083 0.922 6.995 1.00 69.69 224 TYR A N 1
ATOM 1642 C CA . TYR A 1 224 ? 18.505 0.997 5.617 1.00 69.69 224 TYR A CA 1
ATOM 1643 C C . TYR A 1 224 ? 18.020 2.331 5.074 1.00 69.69 224 TYR A C 1
ATOM 1645 O O . TYR A 1 224 ? 16.878 2.713 5.312 1.00 69.69 224 TYR A O 1
ATOM 1653 N N . ASN A 1 225 ? 18.898 3.093 4.422 1.00 56.50 225 ASN A N 1
ATOM 1654 C CA . ASN A 1 225 ? 18.532 4.412 3.920 1.00 56.50 225 ASN A CA 1
ATOM 1655 C C . ASN A 1 225 ? 17.334 4.288 2.964 1.00 56.50 225 ASN A C 1
ATOM 1657 O O . ASN A 1 225 ? 17.451 3.809 1.839 1.00 56.50 225 ASN A O 1
ATOM 1661 N N . SER A 1 226 ? 16.167 4.694 3.441 1.00 67.12 226 SER A N 1
ATOM 1662 C CA . SER A 1 226 ? 14.880 4.257 2.902 1.00 67.12 226 SER A CA 1
ATOM 1663 C C . SER A 1 226 ? 14.380 5.133 1.754 1.00 67.12 226 SER A C 1
ATOM 1665 O O . SER A 1 226 ? 13.411 4.774 1.094 1.00 67.12 226 SER A O 1
ATOM 1667 N N . THR A 1 227 ? 15.079 6.218 1.384 1.00 73.06 227 THR A N 1
ATOM 1668 C CA . THR A 1 227 ? 14.677 7.036 0.220 1.00 73.06 227 THR A CA 1
ATOM 16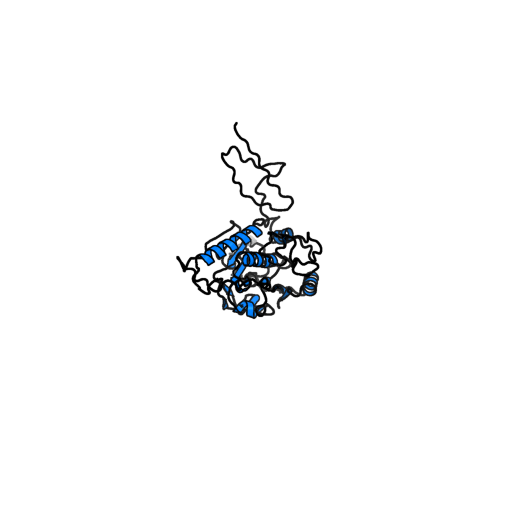69 C C . THR A 1 227 ? 14.646 6.240 -1.083 1.00 73.06 227 THR A C 1
ATOM 1671 O O . THR A 1 227 ? 13.894 6.579 -1.988 1.00 73.06 227 THR A O 1
ATOM 1674 N N . ASN A 1 228 ? 15.470 5.199 -1.202 1.00 84.00 228 ASN A N 1
ATOM 1675 C CA . ASN A 1 228 ? 15.607 4.446 -2.447 1.00 84.00 228 ASN A CA 1
ATOM 1676 C C . ASN A 1 228 ? 14.518 3.371 -2.622 1.00 84.00 228 ASN A C 1
ATOM 1678 O O . ASN A 1 228 ? 14.253 2.980 -3.763 1.00 84.00 228 ASN A O 1
ATOM 1682 N N . ASN A 1 229 ? 13.873 2.955 -1.522 1.00 83.06 229 ASN A N 1
ATOM 1683 C CA . ASN A 1 229 ? 12.997 1.776 -1.448 1.00 83.06 229 ASN A CA 1
ATOM 1684 C C . ASN A 1 229 ? 11.583 2.092 -0.922 1.00 83.06 229 ASN A C 1
ATOM 1686 O O . ASN A 1 229 ? 10.823 1.187 -0.606 1.00 83.06 229 ASN A O 1
ATOM 1690 N N . THR A 1 230 ? 11.226 3.370 -0.809 1.00 88.19 230 THR A N 1
ATOM 1691 C CA . THR A 1 230 ? 9.926 3.840 -0.283 1.00 88.19 230 THR A CA 1
ATOM 1692 C C . THR A 1 230 ? 8.806 3.819 -1.317 1.00 88.19 230 THR A C 1
ATOM 1694 O O . THR A 1 230 ? 7.683 4.186 -0.989 1.00 88.19 230 THR A O 1
ATOM 1697 N N . ILE A 1 231 ? 9.086 3.426 -2.561 1.00 94.88 231 ILE A N 1
ATOM 1698 C CA . ILE A 1 231 ? 8.096 3.395 -3.639 1.00 94.88 231 ILE A CA 1
ATOM 1699 C C . ILE A 1 231 ? 7.627 1.956 -3.849 1.00 94.88 231 ILE A C 1
ATOM 1701 O O . ILE A 1 231 ? 8.450 1.075 -4.082 1.00 94.88 231 ILE A O 1
ATOM 1705 N N . GLY A 1 232 ? 6.318 1.738 -3.841 1.00 97.06 232 GLY A N 1
ATOM 1706 C CA . GLY A 1 232 ? 5.677 0.583 -4.470 1.00 97.06 232 GLY A CA 1
ATOM 1707 C C . GLY A 1 232 ? 4.827 1.030 -5.657 1.00 97.06 232 GLY A C 1
ATOM 1708 O O . GLY A 1 232 ? 4.511 2.216 -5.796 1.00 97.06 232 GLY A O 1
ATOM 1709 N N . TRP A 1 233 ? 4.468 0.092 -6.529 1.00 98.56 233 TRP A N 1
ATOM 1710 C CA . TRP A 1 233 ? 3.741 0.389 -7.760 1.00 98.56 233 TRP A CA 1
ATOM 1711 C C . TRP A 1 233 ? 2.466 -0.429 -7.865 1.00 98.56 233 TRP A C 1
ATOM 1713 O O . TRP A 1 233 ? 2.498 -1.650 -7.773 1.00 98.56 233 TRP A O 1
ATOM 1723 N N . VAL A 1 234 ? 1.366 0.246 -8.189 1.00 98.44 234 VAL A N 1
ATOM 1724 C CA . VAL A 1 234 ? 0.113 -0.369 -8.630 1.00 98.44 234 VAL A CA 1
ATOM 1725 C C . VAL A 1 234 ? -0.163 0.077 -10.056 1.00 98.44 234 VAL A C 1
ATOM 1727 O O . VAL A 1 234 ? -0.457 1.241 -10.352 1.00 98.44 234 VAL A O 1
ATOM 1730 N N . PHE A 1 235 ? -0.123 -0.876 -10.974 1.00 97.69 235 PHE A N 1
ATOM 1731 C CA . PHE A 1 235 ? -0.395 -0.647 -12.382 1.00 97.69 235 PHE A CA 1
ATOM 1732 C C . PHE A 1 235 ? -1.902 -0.678 -12.619 1.00 97.69 235 PHE A C 1
ATOM 1734 O O . PHE A 1 235 ? -2.467 -1.661 -13.096 1.00 97.69 235 PHE A O 1
ATOM 1741 N N . SER A 1 236 ? -2.574 0.437 -12.331 1.00 94.44 236 SER A N 1
ATOM 1742 C CA . SER A 1 236 ? -4.027 0.593 -12.496 1.00 94.44 236 SER A CA 1
ATOM 1743 C C . SER A 1 236 ? -4.533 0.278 -13.915 1.00 94.44 236 SER A C 1
ATOM 1745 O O . SER A 1 236 ? -5.679 -0.149 -14.080 1.00 94.44 236 SER A O 1
ATOM 1747 N N . SER A 1 237 ? -3.666 0.332 -14.935 1.00 91.12 237 SER A N 1
ATOM 1748 C CA . SER A 1 237 ? -3.942 -0.196 -16.284 1.00 91.12 237 SER A CA 1
ATOM 1749 C C . SER A 1 237 ? -4.339 -1.687 -16.318 1.00 91.12 237 SER A C 1
ATOM 1751 O O . SER A 1 237 ? -4.927 -2.149 -17.299 1.00 91.12 237 SER A O 1
ATOM 1753 N N . LYS A 1 238 ? -4.062 -2.444 -15.249 1.00 91.62 238 LYS A N 1
ATOM 1754 C CA . LYS A 1 238 ? -4.374 -3.873 -15.062 1.00 91.62 238 LYS A CA 1
ATOM 1755 C C . LYS A 1 238 ? -5.605 -4.136 -14.201 1.00 91.62 238 LYS A C 1
ATOM 1757 O O . LYS A 1 238 ? -5.988 -5.284 -14.023 1.00 91.62 238 LYS A O 1
ATOM 1762 N N . THR A 1 239 ? -6.268 -3.081 -13.737 1.00 89.19 239 THR A N 1
ATOM 1763 C CA . THR A 1 239 ? -7.380 -3.168 -12.772 1.00 89.19 239 THR A CA 1
ATOM 1764 C C . THR A 1 239 ? -8.757 -3.019 -13.423 1.00 89.19 239 THR A C 1
ATOM 1766 O O . THR A 1 239 ? -9.779 -2.898 -12.748 1.00 89.19 239 THR A O 1
ATOM 1769 N N . PHE A 1 240 ? -8.800 -3.016 -14.760 1.00 88.56 240 PHE A N 1
ATOM 1770 C CA . PHE A 1 240 ? -10.027 -2.944 -15.563 1.00 88.56 240 PHE A CA 1
ATOM 1771 C C . PHE A 1 240 ? -10.885 -1.691 -15.299 1.00 88.56 240 PHE A C 1
ATOM 1773 O O . PHE A 1 240 ? -12.099 -1.719 -15.503 1.00 88.56 240 PHE A O 1
ATOM 1780 N N . GLY A 1 241 ? -10.268 -0.591 -14.849 1.00 88.38 241 GLY A N 1
ATOM 1781 C CA . GLY A 1 241 ? -10.975 0.643 -14.488 1.00 88.38 241 GLY A CA 1
ATOM 1782 C C . GLY A 1 241 ? -11.815 0.509 -13.213 1.00 88.38 241 GLY A C 1
ATOM 1783 O O . GLY A 1 241 ? -12.761 1.272 -13.012 1.00 88.38 241 GLY A O 1
ATOM 1784 N N . SER A 1 242 ? -11.510 -0.470 -12.356 1.00 91.81 242 SER A N 1
ATOM 1785 C CA . SER A 1 242 ? -12.216 -0.703 -11.100 1.00 91.81 242 SER A CA 1
ATOM 1786 C C . SER A 1 242 ? -11.442 -0.135 -9.916 1.00 91.81 242 SER A C 1
ATOM 1788 O O . SER A 1 242 ? -10.471 -0.728 -9.454 1.00 91.81 242 SER A O 1
ATOM 1790 N N . ALA A 1 243 ? -11.967 0.946 -9.330 1.00 94.44 243 ALA A N 1
ATOM 1791 C CA . ALA A 1 243 ? -11.433 1.529 -8.095 1.00 94.44 243 ALA A CA 1
ATOM 1792 C C . ALA A 1 243 ? -11.337 0.513 -6.949 1.00 94.44 243 ALA A C 1
ATOM 1794 O O . ALA A 1 243 ? -10.468 0.615 -6.097 1.00 94.44 243 ALA A O 1
ATOM 1795 N N . GLN A 1 244 ? -12.234 -0.478 -6.909 1.00 92.88 244 GLN A N 1
ATOM 1796 C CA . GLN A 1 244 ? -12.168 -1.509 -5.879 1.00 92.88 244 GLN A CA 1
ATOM 1797 C C . GLN A 1 244 ? -10.996 -2.466 -6.107 1.00 92.88 244 GLN A C 1
ATOM 1799 O O . GLN A 1 244 ? -10.328 -2.809 -5.144 1.00 92.88 244 GLN A O 1
ATOM 1804 N N . VAL A 1 245 ? -10.739 -2.873 -7.354 1.00 93.00 245 VAL A N 1
ATOM 1805 C CA . VAL A 1 245 ? -9.593 -3.737 -7.677 1.00 93.00 245 VAL A CA 1
ATOM 1806 C C . VAL A 1 245 ? -8.293 -2.982 -7.413 1.00 93.00 245 VAL A C 1
ATOM 1808 O O . VAL A 1 245 ? -7.468 -3.489 -6.672 1.00 93.00 245 VAL A O 1
ATOM 1811 N N . THR A 1 246 ? -8.162 -1.731 -7.873 1.00 96.56 246 THR A N 1
ATOM 1812 C CA . THR A 1 246 ? -6.980 -0.899 -7.565 1.00 96.56 246 THR A CA 1
ATOM 1813 C C . THR A 1 246 ? -6.746 -0.721 -6.075 1.00 96.56 246 THR A C 1
ATOM 1815 O O . THR A 1 246 ? -5.605 -0.737 -5.645 1.00 96.56 246 THR A O 1
ATOM 1818 N N . ALA A 1 247 ? -7.800 -0.536 -5.279 1.00 97.38 247 ALA A N 1
ATOM 1819 C CA . ALA A 1 247 ? -7.641 -0.380 -3.838 1.00 97.38 247 ALA A CA 1
ATOM 1820 C C . ALA A 1 247 ? -7.183 -1.662 -3.143 1.00 97.38 247 ALA A C 1
ATOM 1822 O O . ALA A 1 247 ? -6.447 -1.589 -2.166 1.00 97.38 247 ALA A O 1
ATOM 1823 N N . LEU A 1 248 ? -7.648 -2.818 -3.619 1.00 95.75 248 LEU A N 1
ATOM 1824 C CA . LEU A 1 248 ? -7.231 -4.108 -3.086 1.00 95.75 248 LEU A CA 1
ATOM 1825 C C . LEU A 1 248 ? -5.807 -4.455 -3.525 1.00 95.75 248 LEU A C 1
ATOM 1827 O O . LEU A 1 248 ? -5.043 -4.885 -2.674 1.00 95.75 248 LEU A O 1
ATOM 1831 N N . ASP A 1 249 ? -5.436 -4.173 -4.777 1.00 96.75 249 ASP A N 1
ATOM 1832 C CA . ASP A 1 249 ? -4.049 -4.292 -5.243 1.00 96.75 249 ASP A CA 1
ATOM 1833 C C . ASP A 1 249 ? -3.145 -3.347 -4.438 1.00 96.75 249 ASP A C 1
ATOM 1835 O O . ASP A 1 249 ? -2.150 -3.777 -3.880 1.00 96.75 249 ASP A O 1
ATOM 1839 N N . ALA A 1 250 ? -3.534 -2.082 -4.239 1.00 98.31 250 ALA A N 1
ATOM 1840 C CA . ALA A 1 250 ? -2.774 -1.166 -3.387 1.00 98.31 250 ALA A CA 1
ATOM 1841 C C . ALA A 1 250 ? -2.628 -1.684 -1.952 1.00 98.31 250 ALA A C 1
ATOM 1843 O O . ALA A 1 250 ? -1.537 -1.622 -1.400 1.00 98.31 250 ALA A O 1
ATOM 1844 N N . ALA A 1 251 ? -3.694 -2.213 -1.345 1.00 98.12 251 ALA A N 1
ATOM 1845 C CA . ALA A 1 251 ? -3.602 -2.810 -0.014 1.00 98.12 251 ALA A CA 1
ATOM 1846 C C . ALA A 1 251 ? -2.705 -4.062 0.016 1.00 98.12 251 ALA A C 1
ATOM 1848 O O . ALA A 1 251 ? -2.046 -4.304 1.018 1.00 98.12 251 ALA A O 1
ATOM 1849 N N . HIS A 1 252 ? -2.649 -4.836 -1.065 1.00 97.88 252 HIS A N 1
ATOM 1850 C CA . HIS A 1 252 ? -1.744 -5.974 -1.203 1.00 97.88 252 HIS A CA 1
ATOM 1851 C C . HIS A 1 252 ? -0.278 -5.516 -1.251 1.00 97.88 252 HIS A C 1
ATOM 1853 O O . HIS A 1 252 ? 0.526 -5.911 -0.411 1.00 97.88 252 HIS A O 1
ATOM 1859 N N . GLU A 1 253 ? 0.043 -4.577 -2.145 1.00 98.19 253 GLU A N 1
ATOM 1860 C CA . GLU A 1 253 ? 1.401 -4.039 -2.300 1.00 98.19 253 GLU A CA 1
ATOM 1861 C C . GLU A 1 253 ? 1.892 -3.313 -1.038 1.00 98.19 253 GLU A C 1
ATOM 1863 O O . GLU A 1 253 ? 3.041 -3.462 -0.624 1.00 98.19 253 GLU A O 1
ATOM 1868 N N . ILE A 1 254 ? 1.022 -2.539 -0.378 1.00 98.19 254 ILE A N 1
ATOM 1869 C CA . ILE A 1 254 ? 1.346 -1.922 0.917 1.00 98.19 254 ILE A CA 1
ATOM 1870 C C . ILE A 1 254 ? 1.586 -3.018 1.968 1.00 98.19 254 ILE A C 1
ATOM 1872 O O . ILE A 1 254 ? 2.502 -2.885 2.779 1.00 98.19 254 ILE A O 1
ATOM 1876 N N . GLY A 1 255 ? 0.809 -4.105 1.942 1.00 97.38 255 GLY A N 1
ATOM 1877 C CA . GLY A 1 255 ? 1.001 -5.279 2.792 1.00 97.38 255 GLY A CA 1
ATOM 1878 C C . GLY A 1 255 ? 2.410 -5.850 2.675 1.00 97.38 255 GLY A C 1
ATOM 1879 O O . GLY A 1 255 ? 3.077 -6.010 3.699 1.00 97.38 255 GLY A O 1
ATOM 1880 N N . HIS A 1 256 ? 2.912 -6.049 1.452 1.00 96.81 256 HIS A N 1
ATOM 1881 C CA . HIS A 1 256 ? 4.305 -6.450 1.239 1.00 96.81 256 HIS A CA 1
ATOM 1882 C C . HIS A 1 256 ? 5.277 -5.491 1.916 1.00 96.81 256 HIS A C 1
ATOM 1884 O O . HIS A 1 256 ? 6.110 -5.937 2.702 1.00 96.81 256 HIS A O 1
ATOM 1890 N N . THR A 1 257 ? 5.131 -4.174 1.727 1.00 94.50 257 THR A N 1
ATOM 1891 C CA . THR A 1 257 ? 6.041 -3.210 2.378 1.00 94.50 257 THR A CA 1
ATOM 1892 C C . THR A 1 257 ? 6.080 -3.345 3.898 1.00 94.50 257 THR A C 1
ATOM 1894 O O . THR A 1 257 ? 7.107 -3.048 4.500 1.00 94.50 257 THR A O 1
ATOM 1897 N N . MET A 1 258 ? 5.006 -3.853 4.505 1.00 93.38 258 MET A N 1
ATOM 1898 C CA . MET A 1 258 ? 4.869 -4.101 5.940 1.00 93.38 258 MET A CA 1
ATOM 1899 C C . MET A 1 258 ? 5.246 -5.532 6.367 1.00 93.38 258 MET A C 1
ATOM 1901 O O . MET A 1 258 ? 4.937 -5.936 7.487 1.00 93.38 258 MET A O 1
ATOM 1905 N N . GLY A 1 259 ? 5.902 -6.304 5.500 1.00 92.25 259 GLY A N 1
ATOM 1906 C CA . GLY A 1 259 ? 6.432 -7.634 5.812 1.00 92.25 259 GLY A CA 1
ATOM 1907 C C . GLY A 1 259 ? 5.507 -8.796 5.451 1.00 92.25 259 GLY A C 1
ATOM 1908 O O . GLY A 1 259 ? 5.807 -9.933 5.814 1.00 92.25 259 GLY A O 1
ATOM 1909 N N . LEU A 1 260 ? 4.384 -8.540 4.771 1.00 95.69 260 LEU A N 1
ATOM 1910 C CA . LEU A 1 260 ? 3.447 -9.607 4.434 1.00 95.69 260 LEU A CA 1
ATOM 1911 C C . LEU A 1 260 ? 3.909 -10.429 3.234 1.00 95.69 260 LEU A C 1
ATOM 1913 O O . LEU A 1 260 ? 4.321 -9.889 2.208 1.00 95.69 260 LEU A O 1
ATOM 1917 N N . GLU A 1 261 ? 3.793 -11.740 3.364 1.00 96.44 261 GLU A N 1
ATOM 1918 C CA . GLU A 1 261 ? 3.987 -12.718 2.301 1.00 96.44 261 GLU A CA 1
ATOM 1919 C C . GLU A 1 261 ? 2.639 -13.147 1.717 1.00 96.44 261 GLU A C 1
ATOM 1921 O O . GLU A 1 261 ? 1.568 -12.853 2.246 1.00 96.44 261 GLU A O 1
ATOM 1926 N N . HIS A 1 262 ? 2.688 -13.873 0.609 1.00 97.44 262 HIS A N 1
ATOM 1927 C CA . HIS A 1 262 ? 1.502 -14.338 -0.085 1.00 97.44 262 HIS A CA 1
ATOM 1928 C C . HIS A 1 262 ? 0.657 -15.345 0.705 1.00 97.44 262 HIS A C 1
ATOM 1930 O O . HIS A 1 262 ? 1.160 -16.285 1.320 1.00 97.44 262 HIS A O 1
ATOM 1936 N N . ASP A 1 263 ? -0.662 -15.176 0.628 1.00 96.62 263 ASP A N 1
ATOM 1937 C CA . ASP A 1 263 ? -1.675 -16.060 1.195 1.00 96.62 263 ASP A CA 1
ATOM 1938 C C . ASP A 1 263 ? -2.156 -17.046 0.122 1.00 96.62 263 ASP A C 1
ATOM 1940 O O . ASP A 1 263 ? -3.078 -16.766 -0.655 1.00 96.62 263 ASP A O 1
ATOM 1944 N N . GLY A 1 264 ? -1.528 -18.219 0.059 1.00 94.75 264 GLY A N 1
ATOM 1945 C CA . GLY A 1 264 ? -1.827 -19.244 -0.935 1.00 94.75 264 GLY A CA 1
ATOM 1946 C C . GLY A 1 264 ? -2.708 -20.393 -0.449 1.00 94.75 264 GLY A C 1
ATOM 1947 O O . GLY A 1 264 ? -3.016 -20.552 0.727 1.00 94.75 264 GLY A O 1
ATOM 1948 N N . GLY A 1 265 ? -3.138 -21.247 -1.378 1.00 94.12 265 GLY A N 1
ATOM 1949 C CA . GLY A 1 265 ? -3.955 -22.416 -1.068 1.00 94.12 265 GLY A CA 1
ATOM 1950 C C . GLY A 1 265 ? -3.680 -23.629 -1.951 1.00 94.12 265 GLY A C 1
ATOM 1951 O O . GLY A 1 265 ? -2.892 -23.599 -2.889 1.00 94.12 265 GLY A O 1
ATOM 1952 N N . SER A 1 266 ? -4.402 -24.727 -1.718 1.00 92.88 266 SER A N 1
ATOM 1953 C CA . SER A 1 266 ? -4.132 -26.004 -2.405 1.00 92.88 266 SER A CA 1
ATOM 1954 C C . SER A 1 266 ? -4.221 -25.963 -3.941 1.00 92.88 266 SER A C 1
ATOM 1956 O O . SER A 1 266 ? -3.650 -26.826 -4.602 1.00 92.88 266 SER A O 1
ATOM 1958 N N . ALA A 1 267 ? -4.963 -25.009 -4.519 1.00 92.06 267 ALA A N 1
ATOM 1959 C CA . ALA A 1 267 ? -5.080 -24.845 -5.972 1.00 92.06 267 ALA A CA 1
ATOM 1960 C C . ALA A 1 267 ? -3.993 -23.938 -6.575 1.00 92.06 267 ALA A C 1
ATOM 1962 O O . ALA A 1 267 ? -3.653 -24.089 -7.747 1.00 92.06 267 ALA A O 1
ATOM 1963 N N . ASN A 1 268 ? -3.482 -22.993 -5.789 1.00 91.88 268 ASN A N 1
ATOM 1964 C CA . ASN A 1 268 ? -2.422 -22.068 -6.159 1.00 91.88 268 ASN A CA 1
ATOM 1965 C C . ASN A 1 268 ? -1.650 -21.734 -4.875 1.00 91.88 268 ASN A C 1
ATOM 1967 O O . ASN A 1 268 ? -2.234 -21.076 -4.012 1.00 91.88 268 ASN A O 1
ATOM 1971 N N . PRO A 1 269 ? -0.392 -22.185 -4.739 1.00 93.00 269 PRO A N 1
ATOM 1972 C CA . PRO A 1 269 ? 0.355 -22.102 -3.488 1.00 93.00 269 PRO A CA 1
ATOM 1973 C C . PRO A 1 269 ? 0.711 -20.679 -3.050 1.00 93.00 269 PRO A C 1
ATOM 1975 O O . PRO A 1 269 ? 1.122 -20.531 -1.905 1.00 93.00 269 PRO A O 1
ATOM 1978 N N . ASN A 1 270 ? 0.497 -19.670 -3.902 1.00 93.44 270 ASN A N 1
ATOM 1979 C CA . ASN A 1 270 ? 0.838 -18.274 -3.607 1.00 93.44 270 ASN A CA 1
ATOM 1980 C C . ASN A 1 270 ? -0.435 -17.409 -3.565 1.00 93.44 270 ASN A C 1
ATOM 1982 O O . ASN A 1 270 ? -0.585 -16.549 -2.720 1.00 93.44 270 ASN A O 1
ATOM 1986 N N . TYR A 1 271 ? -1.443 -17.690 -4.398 1.00 93.69 271 TYR A N 1
ATOM 1987 C CA . TYR A 1 271 ? -2.652 -16.852 -4.442 1.00 93.69 271 TYR A CA 1
ATOM 1988 C C . TYR A 1 271 ? -3.919 -17.653 -4.166 1.00 93.69 271 TYR A C 1
ATOM 1990 O O . TYR A 1 271 ? -4.516 -18.255 -5.069 1.00 93.69 271 TYR A O 1
ATOM 1998 N N . TYR A 1 272 ? -4.381 -17.636 -2.918 1.00 93.88 272 TYR A N 1
ATOM 1999 C CA . TYR A 1 272 ? -5.651 -18.230 -2.545 1.00 93.88 272 TYR A CA 1
ATOM 2000 C C . TYR A 1 272 ? -6.803 -17.433 -3.154 1.00 93.88 272 TYR A C 1
ATOM 2002 O O . TYR A 1 272 ? -6.915 -16.217 -3.000 1.00 93.88 272 TYR A O 1
ATOM 2010 N N . SER A 1 273 ? -7.709 -18.135 -3.838 1.00 90.50 273 SER A N 1
ATOM 2011 C CA . SER A 1 273 ? -8.815 -17.491 -4.549 1.00 90.50 273 SER A CA 1
ATOM 2012 C C . SER A 1 273 ? -9.960 -17.016 -3.648 1.00 90.50 273 SER A C 1
ATOM 2014 O O . SER A 1 273 ? -10.955 -16.479 -4.142 1.00 90.50 273 SER A O 1
ATOM 2016 N N . GLY A 1 274 ? -9.862 -17.292 -2.347 1.00 91.12 274 GLY A N 1
ATOM 2017 C CA . GLY A 1 274 ? -10.966 -17.143 -1.413 1.00 91.12 274 GLY A CA 1
ATOM 2018 C C . GLY A 1 274 ? -11.998 -18.266 -1.526 1.00 91.12 274 GLY A C 1
ATOM 2019 O O . GLY A 1 274 ? -11.879 -19.202 -2.327 1.00 91.12 274 GLY A O 1
ATOM 2020 N N . HIS A 1 275 ? -13.040 -18.161 -0.709 1.00 89.56 275 HIS A N 1
ATOM 2021 C CA . HIS A 1 275 ? -14.197 -19.050 -0.706 1.00 89.56 275 HIS A CA 1
ATOM 2022 C C . HIS A 1 275 ? -15.458 -18.278 -0.312 1.00 89.56 275 HIS A C 1
ATOM 2024 O O . HIS A 1 275 ? -15.410 -17.321 0.456 1.00 89.56 275 HIS A O 1
ATOM 2030 N N . ALA A 1 276 ? -16.610 -18.715 -0.830 1.00 87.81 276 ALA A N 1
ATOM 2031 C CA . ALA A 1 276 ? -17.883 -18.017 -0.653 1.00 87.81 276 ALA A CA 1
ATOM 2032 C C . ALA A 1 276 ? -17.758 -16.514 -0.980 1.00 87.81 276 ALA A C 1
ATOM 2034 O O . ALA A 1 276 ? -17.541 -16.161 -2.137 1.00 87.81 276 ALA A O 1
ATOM 2035 N N . ASN A 1 277 ? -17.907 -15.645 0.018 1.00 88.75 277 ASN A N 1
ATOM 2036 C CA . ASN A 1 277 ? -17.820 -14.194 -0.102 1.00 88.75 277 ASN A CA 1
ATOM 2037 C C . ASN A 1 277 ? -16.590 -13.606 0.609 1.00 88.75 277 ASN A C 1
ATOM 2039 O O . ASN A 1 277 ? -16.632 -12.431 0.963 1.00 88.75 277 ASN A O 1
ATOM 2043 N N . TRP A 1 278 ? -15.531 -14.387 0.834 1.00 92.44 278 TRP A N 1
ATOM 2044 C CA . TRP A 1 278 ? -14.316 -13.948 1.526 1.00 92.44 278 TRP A CA 1
ATOM 2045 C C . TRP A 1 278 ? -13.044 -14.304 0.748 1.00 92.44 278 TRP A C 1
ATOM 2047 O O . TRP A 1 278 ? -12.984 -15.351 0.099 1.00 92.44 278 TRP A O 1
ATOM 2057 N N . VAL A 1 279 ? -12.032 -13.438 0.824 1.00 92.81 279 VAL A N 1
ATOM 2058 C CA . VAL A 1 279 ? -10.695 -13.641 0.246 1.00 92.81 279 VAL A CA 1
ATOM 2059 C C . VAL A 1 279 ? -9.637 -12.953 1.125 1.00 92.81 279 VAL A C 1
ATOM 2061 O O . VAL A 1 279 ? -9.927 -11.876 1.651 1.00 92.81 279 VAL A O 1
ATOM 2064 N N . PRO A 1 280 ? -8.433 -13.519 1.308 1.00 95.62 280 PRO A N 1
ATOM 2065 C CA . PRO A 1 280 ? -7.367 -12.803 1.997 1.00 95.62 280 PRO A CA 1
ATOM 2066 C C . PRO A 1 280 ? -6.839 -11.652 1.133 1.00 95.62 280 PRO A C 1
ATOM 2068 O O . PRO A 1 280 ? -6.816 -11.763 -0.094 1.00 95.62 280 PRO A O 1
ATOM 2071 N N . ILE A 1 281 ? -6.418 -10.547 1.757 1.00 95.94 281 ILE A N 1
ATOM 2072 C CA . ILE A 1 281 ? -5.797 -9.413 1.046 1.00 95.94 281 ILE A CA 1
ATOM 2073 C C . ILE A 1 281 ? -4.515 -9.869 0.349 1.00 95.94 281 ILE A C 1
ATOM 2075 O O . ILE A 1 281 ? -4.344 -9.537 -0.818 1.00 95.94 281 ILE A O 1
ATOM 2079 N N . MET A 1 282 ? -3.700 -10.704 1.001 1.00 97.06 282 MET A N 1
ATOM 2080 C CA . MET A 1 282 ? -2.457 -11.247 0.441 1.00 97.06 282 MET A CA 1
ATOM 2081 C C . MET A 1 282 ? -2.664 -12.430 -0.525 1.00 97.06 282 MET A C 1
ATOM 2083 O O . MET A 1 282 ? -1.705 -13.068 -0.942 1.00 97.06 282 MET A O 1
ATOM 2087 N N . GLY A 1 283 ? -3.911 -12.749 -0.890 1.00 94.06 283 GLY A N 1
ATOM 2088 C CA . GLY A 1 283 ? -4.234 -13.762 -1.900 1.00 94.06 283 GLY A CA 1
ATOM 2089 C C . GLY A 1 283 ? -4.583 -13.142 -3.251 1.00 94.06 283 GLY A C 1
ATOM 2090 O O . GLY A 1 283 ? -3.984 -12.170 -3.696 1.00 94.06 283 GLY A O 1
ATOM 2091 N N . ILE A 1 284 ? -5.587 -13.698 -3.937 1.00 87.69 284 ILE A N 1
ATOM 2092 C CA . ILE A 1 284 ? -6.069 -13.118 -5.197 1.00 87.69 284 ILE A CA 1
ATOM 2093 C C . ILE A 1 284 ? -6.936 -11.874 -4.916 1.00 87.69 284 ILE A C 1
ATOM 2095 O O . ILE A 1 284 ? -7.925 -11.938 -4.183 1.00 87.69 284 ILE A O 1
ATOM 2099 N N . THR A 1 285 ? -6.681 -10.755 -5.587 1.00 81.62 285 THR A N 1
ATOM 2100 C CA . THR A 1 285 ? -7.645 -9.644 -5.625 1.00 81.62 285 THR A CA 1
ATOM 2101 C C . THR A 1 285 ? -8.984 -10.090 -6.225 1.00 81.62 285 THR A C 1
ATOM 2103 O O . THR A 1 285 ? -9.038 -10.592 -7.346 1.00 81.62 285 THR A O 1
ATOM 2106 N N . ASN A 1 286 ? -10.100 -9.900 -5.512 1.00 73.50 286 ASN A N 1
ATOM 2107 C CA . ASN A 1 286 ? -11.439 -10.248 -6.002 1.00 73.50 286 ASN A CA 1
ATOM 2108 C C . ASN A 1 286 ? -12.472 -9.168 -5.651 1.00 73.50 286 ASN A C 1
ATOM 2110 O O . ASN A 1 286 ? -12.758 -8.899 -4.489 1.00 73.50 286 ASN A O 1
ATOM 2114 N N . GLN A 1 287 ? -13.106 -8.594 -6.676 1.00 70.75 287 GLN A N 1
ATOM 2115 C CA . GLN A 1 287 ? -14.082 -7.506 -6.533 1.00 70.75 287 GLN A CA 1
ATOM 2116 C C . GLN A 1 287 ? -15.408 -7.896 -5.848 1.00 70.75 287 GLN A C 1
ATOM 2118 O O . GLN A 1 287 ? -16.178 -7.018 -5.465 1.00 70.75 287 GLN A O 1
ATOM 2123 N N . ASN A 1 288 ? -15.712 -9.189 -5.707 1.00 68.00 288 ASN A N 1
ATOM 2124 C CA . ASN A 1 288 ? -17.008 -9.663 -5.202 1.00 68.00 288 ASN A CA 1
ATOM 2125 C C . ASN A 1 288 ? -16.947 -10.239 -3.779 1.00 68.00 288 ASN A C 1
ATOM 2127 O O . ASN A 1 288 ? -17.935 -10.808 -3.314 1.00 68.00 288 ASN A O 1
ATOM 2131 N N . ALA A 1 289 ? -15.806 -10.121 -3.102 1.00 76.69 289 ALA A N 1
ATOM 2132 C CA . ALA A 1 289 ? -15.585 -10.684 -1.778 1.00 76.69 289 ALA A CA 1
ATOM 2133 C C . ALA A 1 289 ? -15.279 -9.594 -0.741 1.00 76.69 289 ALA A C 1
ATOM 2135 O O . ALA A 1 289 ? -14.785 -8.512 -1.057 1.00 76.69 289 ALA A O 1
ATOM 2136 N N . VAL A 1 290 ? -15.573 -9.903 0.518 1.00 89.50 290 VAL A N 1
ATOM 2137 C CA . VAL A 1 290 ? -14.995 -9.223 1.671 1.00 89.50 290 VAL A CA 1
ATOM 2138 C C . VAL A 1 290 ? -13.524 -9.625 1.729 1.00 89.50 290 VAL A C 1
ATOM 2140 O O . VAL A 1 290 ? -13.216 -10.796 1.932 1.00 89.50 290 VAL A O 1
ATOM 2143 N N . SER A 1 291 ? -12.631 -8.658 1.528 1.00 92.19 291 SER A N 1
ATOM 2144 C CA . SER A 1 291 ? -11.187 -8.875 1.642 1.00 92.19 291 SER A CA 1
ATOM 2145 C C . SER A 1 291 ? -10.691 -8.483 3.027 1.00 92.19 291 SER A C 1
ATOM 2147 O O . SER A 1 291 ? -10.981 -7.370 3.476 1.00 92.19 291 SER A O 1
ATOM 2149 N N . GLN A 1 292 ? -9.962 -9.359 3.706 1.00 93.00 292 GLN A N 1
ATOM 2150 C CA . GLN A 1 292 ? -9.377 -9.091 5.026 1.00 93.00 292 GLN A CA 1
ATOM 2151 C C . GLN A 1 292 ? -7.954 -9.638 5.094 1.00 93.00 292 GLN A C 1
ATOM 2153 O O . GLN A 1 292 ? -7.618 -10.560 4.359 1.00 93.00 292 GLN A O 1
ATOM 2158 N N . PHE A 1 293 ? -7.143 -9.072 5.980 1.00 94.56 293 PHE A N 1
ATOM 2159 C CA . PHE A 1 293 ? -5.908 -9.712 6.423 1.00 94.56 293 PHE A CA 1
ATOM 2160 C C . PHE A 1 293 ? -6.228 -11.043 7.106 1.00 94.56 293 PHE A C 1
ATOM 2162 O O . PHE A 1 293 ? -7.326 -11.218 7.650 1.00 94.56 293 PHE A O 1
ATOM 2169 N N . SER A 1 294 ? -5.304 -11.990 7.034 1.00 94.62 294 SER A N 1
ATOM 2170 C CA . SER A 1 294 ? -5.519 -13.360 7.476 1.00 94.62 294 SER A CA 1
ATOM 2171 C C . SER A 1 294 ? -4.362 -13.862 8.337 1.00 94.62 294 SER A C 1
ATOM 2173 O O . SER A 1 294 ? -3.368 -13.181 8.556 1.00 94.62 294 SER A O 1
ATOM 2175 N N . LYS A 1 295 ? -4.546 -15.051 8.908 1.00 95.00 295 LYS A N 1
ATOM 2176 C CA . LYS A 1 295 ? -3.453 -15.826 9.504 1.00 95.00 295 LYS A CA 1
ATOM 2177 C C . LYS A 1 295 ? -3.458 -17.281 9.048 1.00 95.00 295 LYS A C 1
ATOM 2179 O O . LYS A 1 295 ? -3.268 -18.210 9.835 1.00 95.00 295 LYS A O 1
ATOM 2184 N N . GLY A 1 296 ? -3.841 -17.489 7.786 1.00 94.81 296 GLY A N 1
ATOM 2185 C CA . GLY A 1 296 ? -4.029 -18.820 7.209 1.00 94.81 296 GLY A CA 1
ATOM 2186 C C . GLY A 1 296 ? -5.246 -19.576 7.762 1.00 94.81 296 GLY A C 1
ATOM 2187 O O . GLY A 1 296 ? -5.267 -20.806 7.770 1.00 94.81 296 GLY A O 1
ATOM 2188 N N . GLU A 1 297 ? -6.286 -18.876 8.238 1.00 93.44 297 GLU A N 1
ATOM 2189 C CA . GLU A 1 297 ? -7.481 -19.474 8.877 1.00 93.44 297 GLU A CA 1
ATOM 2190 C C . GLU A 1 297 ? -8.478 -20.087 7.876 1.00 93.44 297 GLU A C 1
ATOM 2192 O O . GLU A 1 297 ? -9.696 -20.058 8.061 1.00 93.44 297 GLU A O 1
ATOM 2197 N N . TYR A 1 298 ? -7.970 -20.663 6.791 1.00 94.19 298 TYR A N 1
ATOM 2198 C CA . TYR A 1 298 ? -8.757 -21.302 5.749 1.00 94.19 298 TYR A CA 1
ATOM 2199 C C . TYR A 1 298 ? -8.171 -22.662 5.373 1.00 94.19 298 TYR A C 1
ATOM 2201 O O . TYR A 1 298 ? -7.003 -22.982 5.582 1.00 94.19 298 TYR A O 1
ATOM 2209 N N . THR A 1 299 ? -9.031 -23.525 4.835 1.00 94.56 299 THR A N 1
ATOM 2210 C CA . THR A 1 299 ? -8.624 -24.890 4.495 1.00 94.56 299 THR A CA 1
ATOM 2211 C C . THR A 1 299 ? -7.585 -24.876 3.381 1.00 94.56 299 THR A C 1
ATOM 2213 O O . THR A 1 299 ? -7.856 -24.390 2.284 1.00 94.56 299 THR A O 1
ATOM 2216 N N . GLY A 1 300 ? -6.436 -25.494 3.652 1.00 94.81 300 GLY A N 1
ATOM 2217 C CA . GLY A 1 300 ? -5.370 -25.662 2.673 1.00 94.81 300 GLY A CA 1
ATOM 2218 C C . GLY A 1 300 ? -4.467 -24.445 2.506 1.00 94.81 300 GLY A C 1
ATOM 2219 O O . GLY A 1 300 ? -3.767 -24.423 1.497 1.00 94.81 300 GLY A O 1
ATOM 2220 N N . ALA A 1 301 ? -4.498 -23.488 3.445 1.00 96.81 301 ALA A N 1
ATOM 2221 C CA . ALA A 1 301 ? -3.548 -22.382 3.518 1.00 96.81 301 ALA A CA 1
ATOM 2222 C C . ALA A 1 301 ? -2.101 -22.890 3.448 1.00 96.81 301 ALA A C 1
ATOM 2224 O O . ALA A 1 301 ? -1.748 -23.863 4.123 1.00 96.81 301 ALA A O 1
ATOM 2225 N N . THR A 1 302 ? -1.292 -22.256 2.605 1.00 95.88 302 THR A N 1
ATOM 2226 C CA . THR A 1 302 ? 0.142 -22.553 2.457 1.00 95.88 302 THR A CA 1
ATOM 2227 C C . THR A 1 302 ? 1.012 -21.640 3.311 1.00 95.88 302 THR A C 1
ATOM 2229 O O . THR A 1 302 ? 2.107 -22.049 3.683 1.00 95.88 302 THR A O 1
ATOM 2232 N N . ASN A 1 303 ? 0.489 -20.474 3.694 1.00 94.56 303 ASN A N 1
ATOM 2233 C CA . ASN A 1 303 ? 1.146 -19.510 4.561 1.00 94.56 303 ASN A CA 1
ATOM 2234 C C . ASN A 1 303 ? 0.317 -19.288 5.848 1.00 94.56 303 ASN A C 1
ATOM 2236 O O . ASN A 1 303 ? -0.851 -18.909 5.762 1.00 94.56 303 ASN A O 1
ATOM 2240 N N . PRO A 1 304 ? 0.866 -19.577 7.045 1.00 94.50 304 PRO A N 1
ATOM 2241 C CA . PRO A 1 304 ? 0.216 -19.314 8.328 1.00 94.50 304 PRO A CA 1
ATOM 2242 C C . PRO A 1 304 ? 0.679 -18.004 9.002 1.00 94.50 304 PRO A C 1
ATOM 2244 O O . PRO A 1 304 ? 0.473 -17.856 10.210 1.00 94.50 304 PRO A O 1
ATOM 2247 N N . GLN A 1 305 ? 1.354 -17.098 8.284 1.00 94.06 305 GLN A N 1
ATOM 2248 C CA . GLN A 1 305 ? 1.783 -15.789 8.795 1.00 94.06 305 GLN A CA 1
ATOM 2249 C C . GLN A 1 305 ? 0.585 -15.010 9.353 1.00 94.06 305 GLN A C 1
ATOM 2251 O O . GLN A 1 305 ? -0.443 -14.932 8.700 1.00 94.06 305 GLN A O 1
ATOM 2256 N N . ASP A 1 306 ? 0.700 -14.452 10.565 1.00 93.94 306 ASP A N 1
ATOM 2257 C CA . ASP A 1 306 ? -0.350 -13.600 11.141 1.00 93.94 306 ASP A CA 1
ATOM 2258 C C . ASP A 1 306 ? -0.182 -12.165 10.643 1.00 93.94 306 ASP A C 1
ATOM 2260 O O . ASP A 1 306 ? 0.616 -11.402 11.190 1.00 93.94 306 ASP A O 1
ATOM 2264 N N . ASP A 1 307 ? -0.929 -11.809 9.598 1.00 94.62 307 ASP A N 1
ATOM 2265 C CA . ASP A 1 307 ? -0.790 -10.533 8.897 1.00 94.62 307 ASP A CA 1
ATOM 2266 C C . ASP A 1 307 ? -0.920 -9.326 9.833 1.00 94.62 307 ASP A C 1
ATOM 2268 O O . ASP A 1 307 ? -0.155 -8.363 9.756 1.00 94.62 307 ASP A O 1
ATOM 2272 N N . LEU A 1 308 ? -1.898 -9.362 10.743 1.00 91.12 308 LEU A N 1
ATOM 2273 C CA . LEU A 1 308 ? -2.160 -8.244 11.648 1.00 91.12 308 LEU A CA 1
ATOM 2274 C C . LEU A 1 308 ? -1.027 -8.074 12.660 1.00 91.12 308 LEU A C 1
ATOM 2276 O O . LEU A 1 308 ? -0.662 -6.943 12.991 1.00 91.12 308 LEU A O 1
ATOM 2280 N N . LEU A 1 309 ? -0.468 -9.185 13.147 1.00 88.69 309 LEU A N 1
ATOM 2281 C CA . LEU A 1 309 ? 0.688 -9.161 14.036 1.00 88.69 309 LEU A CA 1
ATOM 2282 C C . LEU A 1 309 ? 1.940 -8.657 13.310 1.00 88.69 309 LEU A C 1
ATOM 2284 O O . LEU A 1 309 ? 2.671 -7.846 13.880 1.00 88.69 309 LEU A O 1
ATOM 2288 N N . THR A 1 310 ? 2.168 -9.105 12.074 1.00 90.56 310 THR A N 1
ATOM 2289 C CA . THR A 1 310 ? 3.312 -8.691 11.251 1.00 90.56 310 THR A CA 1
ATOM 2290 C C . THR A 1 310 ? 3.247 -7.200 10.934 1.00 90.56 310 THR A C 1
ATOM 2292 O O . THR A 1 310 ? 4.191 -6.475 11.246 1.00 90.56 310 THR A O 1
ATOM 2295 N N . ILE A 1 311 ? 2.106 -6.690 10.450 1.00 91.19 311 ILE A N 1
ATOM 2296 C CA . ILE A 1 311 ? 1.931 -5.244 10.244 1.00 91.19 311 ILE A CA 1
ATOM 2297 C C . ILE A 1 311 ? 2.137 -4.492 11.565 1.00 91.19 311 ILE A C 1
ATOM 2299 O O . ILE A 1 311 ? 2.889 -3.521 11.615 1.00 91.19 311 ILE A O 1
ATOM 2303 N N . GLY A 1 312 ? 1.537 -4.965 12.663 1.00 87.56 312 GLY A N 1
ATOM 2304 C CA . GLY A 1 312 ? 1.674 -4.352 13.986 1.00 87.56 312 GLY A CA 1
ATOM 2305 C C . GLY A 1 312 ? 3.112 -4.287 14.522 1.00 87.56 312 GLY A C 1
ATOM 2306 O O . GLY A 1 312 ? 3.373 -3.523 15.454 1.00 87.56 312 GLY A O 1
ATOM 2307 N N . ALA A 1 313 ? 4.046 -5.051 13.947 1.00 84.50 313 ALA A N 1
ATOM 2308 C CA . ALA A 1 313 ? 5.460 -5.045 14.309 1.00 84.50 313 ALA A CA 1
ATOM 2309 C C . ALA A 1 313 ? 6.291 -3.954 13.601 1.00 84.50 313 ALA A C 1
ATOM 2311 O O . ALA A 1 313 ? 7.444 -3.757 13.988 1.00 84.50 313 ALA A O 1
ATOM 2312 N N . ASN A 1 314 ? 5.719 -3.199 12.651 1.00 80.00 314 ASN A N 1
ATOM 2313 C CA . ASN A 1 314 ? 6.395 -2.150 11.861 1.00 80.00 314 ASN A CA 1
ATOM 2314 C C . ASN A 1 314 ? 6.737 -0.857 12.649 1.00 80.00 314 ASN A C 1
ATOM 2316 O O . ASN A 1 314 ? 6.850 0.220 12.074 1.00 80.00 314 ASN A O 1
ATOM 2320 N N . ASP A 1 315 ? 6.933 -0.947 13.970 1.00 71.25 315 ASP A N 1
ATOM 2321 C CA . ASP A 1 315 ? 7.506 0.115 14.812 1.00 71.25 315 ASP A CA 1
ATOM 2322 C C . ASP A 1 315 ? 8.209 -0.475 16.050 1.00 71.25 315 ASP A C 1
ATOM 2324 O O . ASP A 1 315 ? 7.708 -0.458 17.179 1.00 71.25 315 ASP A O 1
ATOM 2328 N N . LEU A 1 316 ? 9.412 -1.024 15.860 1.00 59.50 316 LEU A N 1
ATOM 2329 C CA . LEU A 1 316 ? 10.161 -1.671 16.948 1.00 59.50 316 LEU A CA 1
ATOM 2330 C C . LEU A 1 316 ? 10.771 -0.692 17.975 1.00 59.50 316 LEU A C 1
ATOM 2332 O O . LEU A 1 316 ? 11.420 -1.134 18.926 1.00 59.50 316 LEU A O 1
ATOM 2336 N N . ASN A 1 317 ? 10.608 0.626 17.814 1.00 52.00 317 ASN A N 1
ATOM 2337 C CA . ASN A 1 317 ? 11.132 1.608 18.773 1.00 52.00 317 ASN A CA 1
ATOM 2338 C C . ASN A 1 317 ? 10.242 1.854 19.984 1.00 52.00 317 ASN A C 1
ATOM 2340 O O . ASN A 1 317 ? 10.721 2.393 20.985 1.00 52.00 317 ASN A O 1
ATOM 2344 N N . ALA A 1 318 ? 8.970 1.478 19.918 1.00 46.09 318 ALA A N 1
ATOM 2345 C CA . ALA A 1 318 ? 8.037 1.730 20.996 1.00 46.09 318 ALA A CA 1
ATOM 2346 C C . ALA A 1 318 ? 6.987 0.623 21.051 1.00 46.09 318 ALA A C 1
ATOM 2348 O O . ALA A 1 318 ? 6.178 0.469 20.147 1.00 46.09 318 ALA A O 1
ATOM 2349 N N . THR A 1 319 ? 6.995 -0.123 22.158 1.00 44.91 319 THR A N 1
ATOM 2350 C CA . THR A 1 319 ? 5.820 -0.735 22.807 1.00 44.91 319 THR A CA 1
ATOM 2351 C C . THR A 1 319 ? 4.477 -0.509 22.081 1.00 44.91 319 THR A C 1
ATOM 2353 O O . THR A 1 319 ? 3.731 0.387 22.462 1.00 44.91 319 THR A O 1
ATOM 2356 N N . GLY A 1 320 ? 4.162 -1.301 21.052 1.00 49.09 320 GLY A N 1
ATOM 2357 C CA . GLY A 1 320 ? 2.832 -1.337 20.425 1.00 49.09 320 GLY A CA 1
ATOM 2358 C C . GLY A 1 320 ? 2.333 -0.043 19.761 1.00 49.09 320 GLY A C 1
ATOM 2359 O O . GLY A 1 320 ? 1.124 0.108 19.631 1.00 49.09 320 GLY A O 1
ATOM 2360 N N . SER A 1 321 ? 3.220 0.875 19.363 1.00 60.06 321 SER A N 1
ATOM 2361 C CA . SER A 1 321 ? 2.879 2.194 18.787 1.00 60.06 321 SER A CA 1
ATOM 2362 C C . SER A 1 321 ? 2.189 2.118 17.414 1.00 60.06 321 SER A C 1
ATOM 2364 O O . SER A 1 321 ? 1.374 2.975 17.084 1.00 60.06 321 SER A O 1
ATOM 2366 N N . PHE A 1 322 ? 2.436 1.053 16.644 1.00 79.81 322 PHE A N 1
ATOM 2367 C CA . PHE A 1 322 ? 1.827 0.885 15.322 1.00 79.81 322 PHE A CA 1
ATOM 2368 C C . PHE A 1 322 ? 0.361 0.435 15.363 1.00 79.81 322 PHE A C 1
ATOM 2370 O O . PHE A 1 322 ? -0.355 0.589 14.379 1.00 79.81 322 PHE A O 1
ATOM 2377 N N . LEU A 1 323 ? -0.120 -0.117 16.481 1.00 82.00 323 LEU A N 1
ATOM 2378 C CA . LEU A 1 323 ? -1.536 -0.439 16.662 1.00 82.00 323 LEU A CA 1
ATOM 2379 C C . LEU A 1 323 ? -2.251 0.739 17.314 1.00 82.00 323 LEU A C 1
ATOM 2381 O O . LEU A 1 323 ? -1.730 1.385 18.224 1.00 82.00 323 LEU A O 1
ATOM 2385 N N . ARG A 1 324 ? -3.491 0.994 16.898 1.00 84.19 324 ARG A N 1
ATOM 2386 C CA . ARG A 1 324 ? -4.306 2.013 17.557 1.00 84.19 324 ARG A CA 1
ATOM 2387 C C . ARG A 1 324 ? -4.651 1.612 18.983 1.00 84.19 324 ARG A C 1
ATOM 2389 O O . ARG A 1 324 ? -4.933 0.452 19.286 1.00 84.19 324 ARG A O 1
ATOM 2396 N N . ALA A 1 325 ? -4.690 2.622 19.848 1.00 82.88 325 ALA A N 1
ATOM 2397 C CA . ALA A 1 325 ? -5.363 2.496 21.128 1.00 82.88 325 ALA A CA 1
ATOM 2398 C C . ALA A 1 325 ? -6.848 2.171 20.913 1.00 82.88 325 ALA A C 1
ATOM 2400 O O . ALA A 1 325 ? -7.459 2.651 19.957 1.00 82.88 325 ALA A O 1
ATOM 2401 N N . ASP A 1 326 ? -7.377 1.378 21.838 1.00 86.50 326 ASP A N 1
ATOM 2402 C CA . ASP A 1 326 ? -8.789 1.022 21.929 1.00 86.50 326 ASP A CA 1
ATOM 2403 C C . ASP A 1 326 ? -9.672 2.274 21.961 1.00 86.50 326 ASP A C 1
ATOM 2405 O O . ASP A 1 326 ? -9.366 3.218 22.704 1.00 86.50 326 ASP A O 1
ATOM 2409 N N . ASP A 1 327 ? -10.725 2.318 21.150 1.00 89.06 327 ASP A N 1
ATOM 2410 C CA . ASP A 1 327 ? -11.608 3.481 21.053 1.00 89.06 327 ASP A CA 1
ATOM 2411 C C . ASP A 1 327 ? -12.836 3.372 21.960 1.00 89.06 327 ASP A C 1
ATOM 2413 O O . ASP A 1 327 ? -13.305 4.404 22.461 1.00 89.06 327 ASP A O 1
ATOM 2417 N N . TYR A 1 328 ? -13.292 2.155 22.268 1.00 93.19 328 TYR A N 1
ATOM 2418 C CA . TYR A 1 328 ? -14.405 1.920 23.180 1.00 93.19 328 TYR A CA 1
ATOM 2419 C C . TYR A 1 328 ? -14.118 0.835 24.215 1.00 93.19 328 TYR A C 1
ATOM 2421 O O . TYR A 1 328 ? -13.220 0.017 24.097 1.00 93.19 328 TYR A O 1
ATOM 2429 N N . GLY A 1 329 ? -14.854 0.899 25.324 1.00 92.44 329 GLY A N 1
ATOM 2430 C CA . GLY A 1 329 ? -14.722 -0.067 26.397 1.00 92.44 329 GLY A CA 1
ATOM 2431 C C . GLY A 1 329 ? -15.510 -1.349 26.140 1.00 92.44 329 GLY A C 1
ATOM 2432 O O . GLY A 1 329 ? -16.591 -1.338 25.547 1.00 92.44 329 GLY A O 1
ATOM 2433 N N . ASP A 1 330 ? -14.975 -2.437 26.679 1.00 93.62 330 ASP A N 1
ATOM 2434 C CA . ASP A 1 330 ? -15.527 -3.781 26.588 1.00 93.62 330 ASP A CA 1
ATOM 2435 C C . ASP A 1 330 ? -16.697 -4.031 27.559 1.00 93.62 330 ASP A C 1
ATOM 2437 O O . ASP A 1 330 ? -17.206 -3.147 28.253 1.00 93.62 330 ASP A O 1
ATOM 2441 N N . SER A 1 331 ? -17.127 -5.290 27.659 1.00 90.75 331 SER A N 1
ATOM 2442 C CA . SER A 1 331 ? -18.191 -5.696 28.586 1.00 90.75 331 SER A CA 1
ATOM 2443 C C . SER A 1 331 ? -17.882 -5.438 30.072 1.00 90.75 331 SER A C 1
ATOM 2445 O O . SER A 1 331 ? -18.819 -5.310 30.868 1.00 90.75 331 SER A O 1
ATOM 2447 N N . ALA A 1 332 ? -16.606 -5.352 30.466 1.00 92.69 332 ALA A N 1
ATOM 2448 C CA . ALA A 1 332 ? -16.188 -5.053 31.833 1.00 92.69 332 ALA A CA 1
ATOM 2449 C C . ALA A 1 332 ? -16.196 -3.545 32.123 1.00 92.69 332 ALA A C 1
ATOM 2451 O O . ALA A 1 332 ? -16.413 -3.150 33.274 1.00 92.69 332 ALA A O 1
ATOM 2452 N N . SER A 1 333 ? -16.009 -2.707 31.102 1.00 94.19 333 SER A N 1
ATOM 2453 C CA . SER A 1 333 ? -16.081 -1.250 31.215 1.00 94.19 333 SER A CA 1
ATOM 2454 C C . SER A 1 333 ? -16.793 -0.582 30.024 1.00 94.19 333 SER A C 1
ATOM 2456 O O . SER A 1 333 ? -16.169 0.224 29.333 1.00 94.19 333 SER A O 1
ATOM 2458 N N . PRO A 1 334 ? -18.104 -0.813 29.813 1.00 94.88 334 PRO A N 1
ATOM 2459 C CA . PRO A 1 334 ? -18.798 -0.326 28.622 1.00 94.88 334 PRO A CA 1
ATOM 2460 C C . PRO A 1 334 ? -18.768 1.198 28.465 1.00 94.88 334 PRO A C 1
ATOM 2462 O O . PRO A 1 334 ? -18.984 1.938 29.432 1.00 94.88 334 PRO A O 1
ATOM 2465 N N . THR A 1 335 ? -18.636 1.684 27.232 1.00 95.56 335 THR A N 1
ATOM 2466 C CA . THR A 1 335 ? -18.715 3.115 26.916 1.00 95.56 335 THR A CA 1
ATOM 2467 C C . THR A 1 335 ? -20.136 3.649 27.114 1.00 95.56 335 THR A C 1
ATOM 2469 O O . THR A 1 335 ? -21.096 3.197 26.489 1.00 95.56 335 THR A O 1
ATOM 2472 N N . ALA A 1 336 ? -20.305 4.650 27.978 1.00 94.75 336 ALA A N 1
ATOM 2473 C CA . ALA A 1 336 ? -21.602 5.287 28.198 1.00 94.75 336 ALA A CA 1
ATOM 2474 C C . ALA A 1 336 ? -21.919 6.325 27.110 1.00 94.75 336 ALA A C 1
ATOM 2476 O O . ALA A 1 336 ? -21.241 7.344 27.002 1.00 94.75 336 ALA A O 1
ATOM 2477 N N . LEU A 1 337 ? -23.002 6.108 26.355 1.00 92.88 337 LEU A N 1
ATOM 2478 C CA . LEU A 1 337 ? -23.470 7.031 25.308 1.00 92.88 337 LEU A CA 1
ATOM 2479 C C . LEU A 1 337 ? -24.436 8.114 25.822 1.00 92.88 337 LEU A C 1
ATOM 2481 O O . LEU A 1 337 ? -24.758 9.060 25.102 1.00 92.88 337 LEU A O 1
ATOM 2485 N N . GLY A 1 338 ? -24.894 7.993 27.071 1.00 91.12 338 GLY A N 1
ATOM 2486 C CA . GLY A 1 338 ? -25.822 8.941 27.692 1.00 91.12 338 GLY A CA 1
ATOM 2487 C C . GLY A 1 338 ? -27.243 8.895 27.113 1.00 91.12 338 GLY A C 1
ATOM 2488 O O . GLY A 1 338 ? -27.645 7.889 26.528 1.00 91.12 338 GLY A O 1
ATOM 2489 N N . ASP A 1 339 ? -27.998 9.981 27.331 1.00 91.69 339 ASP A N 1
ATOM 2490 C CA . ASP A 1 339 ? -29.371 10.169 26.839 1.00 91.69 339 ASP A CA 1
ATOM 2491 C C . ASP A 1 339 ? -29.360 11.028 25.567 1.00 91.69 339 ASP A C 1
ATOM 2493 O O . ASP A 1 339 ? -29.086 12.229 25.608 1.00 91.69 339 ASP A O 1
ATOM 2497 N N . GLN A 1 340 ? -29.613 10.391 24.426 1.00 87.62 340 GLN A N 1
ATOM 2498 C CA . GLN A 1 340 ? -29.644 11.009 23.100 1.00 87.62 340 GLN A CA 1
ATOM 2499 C C . GLN A 1 340 ? -30.948 10.651 22.374 1.00 87.62 340 GLN A C 1
ATOM 2501 O O . GLN A 1 340 ? -31.495 9.551 22.525 1.00 87.62 340 GLN A O 1
ATOM 2506 N N . THR A 1 341 ? -31.410 11.553 21.504 1.00 87.19 341 THR A N 1
ATOM 2507 C CA . THR A 1 341 ? -32.550 11.311 20.601 1.00 87.19 341 THR A CA 1
ATOM 2508 C C . THR A 1 341 ? -32.220 10.304 19.493 1.00 87.19 341 THR A C 1
ATOM 2510 O O . THR A 1 341 ? -33.107 9.580 19.040 1.00 87.19 341 THR A O 1
ATOM 2513 N N . SER A 1 342 ? -30.952 10.217 19.088 1.00 89.94 342 SER A N 1
ATOM 2514 C CA . SER A 1 342 ? -30.407 9.245 18.135 1.00 89.94 342 SER A CA 1
ATOM 2515 C C . SER A 1 342 ? -28.941 8.954 18.455 1.00 89.94 342 SER A C 1
ATOM 2517 O O . SER A 1 342 ? -28.241 9.848 18.919 1.00 89.94 342 SER A O 1
ATOM 2519 N N . TYR A 1 343 ? -28.473 7.741 18.159 1.00 88.12 343 TYR A N 1
ATOM 2520 C CA . TYR A 1 343 ? -27.085 7.323 18.371 1.00 88.12 343 TYR A CA 1
ATOM 2521 C C . TYR A 1 343 ? -26.446 7.031 17.014 1.00 88.12 343 TYR A C 1
ATOM 2523 O O . TYR A 1 343 ? -26.999 6.257 16.234 1.00 88.12 343 TYR A O 1
ATOM 2531 N N . VAL A 1 344 ? -25.304 7.659 16.750 1.00 90.31 344 VAL A N 1
ATOM 2532 C CA . VAL A 1 344 ? -24.392 7.337 15.648 1.00 90.31 344 VAL A CA 1
ATOM 2533 C C . VAL A 1 344 ? -23.011 7.287 16.282 1.00 90.31 344 VAL A C 1
ATOM 2535 O O . VAL A 1 344 ? -22.593 8.271 16.890 1.00 90.31 344 VAL A O 1
ATOM 2538 N N . VAL A 1 345 ? -22.374 6.123 16.226 1.00 89.62 345 VAL A N 1
ATOM 2539 C CA . VAL A 1 345 ? -21.062 5.873 16.821 1.00 89.62 345 VAL A CA 1
ATOM 2540 C C . VAL A 1 345 ? -20.224 5.184 15.758 1.00 89.62 345 VAL A C 1
ATOM 2542 O O . VAL A 1 345 ? -20.636 4.147 15.243 1.00 89.62 345 VAL A O 1
ATOM 2545 N N . ASP A 1 346 ? -19.090 5.790 15.435 1.00 88.06 346 ASP A N 1
ATOM 2546 C CA . ASP A 1 346 ? -18.085 5.222 14.543 1.00 88.06 346 ASP A CA 1
ATOM 2547 C C . ASP A 1 346 ? -16.972 4.622 15.401 1.00 88.06 346 ASP A C 1
ATOM 2549 O O . ASP A 1 346 ? -16.610 5.215 16.418 1.00 88.06 346 ASP A O 1
ATOM 2553 N N . GLY A 1 347 ? -16.429 3.475 15.005 1.00 86.19 347 GLY A N 1
ATOM 2554 C CA . GLY A 1 347 ? -15.406 2.762 15.768 1.00 86.19 347 GLY A CA 1
ATOM 2555 C C . GLY A 1 347 ? -14.577 1.826 14.910 1.00 86.19 347 GLY A C 1
ATOM 2556 O O . GLY A 1 347 ? -14.837 1.668 13.714 1.00 86.19 347 GLY A O 1
ATOM 2557 N N . THR A 1 348 ? -13.546 1.236 15.499 1.00 85.81 348 THR A N 1
ATOM 2558 C CA . THR A 1 348 ? -12.628 0.316 14.834 1.00 85.81 348 THR A CA 1
ATOM 2559 C C . THR A 1 348 ? -12.383 -0.902 15.710 1.00 85.81 348 THR A C 1
ATOM 2561 O O . THR A 1 348 ? -11.708 -0.804 16.721 1.00 85.81 348 THR A O 1
ATOM 2564 N N . ILE A 1 349 ? -12.811 -2.071 15.232 1.00 85.56 349 ILE A N 1
ATOM 2565 C CA . ILE A 1 349 ? -12.472 -3.355 15.854 1.00 85.56 349 ILE A CA 1
ATOM 2566 C C . ILE A 1 349 ? -11.016 -3.696 15.512 1.00 85.56 349 ILE A C 1
ATOM 2568 O O . ILE A 1 349 ? -10.697 -4.011 14.363 1.00 85.56 349 ILE A O 1
ATOM 2572 N N . ARG A 1 350 ? -10.116 -3.610 16.495 1.00 77.31 350 ARG A N 1
ATOM 2573 C CA . ARG A 1 350 ? -8.652 -3.659 16.318 1.00 77.31 350 ARG A CA 1
ATOM 2574 C C . ARG A 1 350 ? -8.038 -5.055 16.357 1.00 77.31 350 ARG A C 1
ATOM 2576 O O . ARG A 1 350 ? -6.861 -5.195 16.044 1.00 77.31 350 ARG A O 1
ATOM 2583 N N . ASN A 1 351 ? -8.781 -6.082 16.765 1.00 75.88 351 ASN A N 1
ATOM 2584 C CA . ASN A 1 351 ? -8.398 -7.496 16.650 1.00 75.88 351 ASN A CA 1
ATOM 2585 C C . ASN A 1 351 ? -9.593 -8.411 16.986 1.00 75.88 351 ASN A C 1
ATOM 2587 O O . ASN A 1 351 ? -10.669 -7.947 17.342 1.00 75.88 351 ASN A O 1
ATOM 2591 N N . ALA A 1 352 ? -9.399 -9.729 16.901 1.00 77.75 352 ALA A N 1
ATOM 2592 C CA . ALA A 1 352 ? -10.450 -10.718 17.160 1.00 77.75 352 ALA A CA 1
ATOM 2593 C C . ALA A 1 352 ? -10.944 -10.792 18.623 1.00 77.75 352 ALA A C 1
ATOM 2595 O O . ALA A 1 352 ? -11.945 -11.456 18.880 1.00 77.75 352 ALA A O 1
ATOM 2596 N N . ALA A 1 353 ? -10.233 -10.182 19.574 1.00 82.94 353 ALA A N 1
ATOM 2597 C CA . ALA A 1 353 ? -10.631 -10.090 20.980 1.00 82.94 353 ALA A CA 1
ATOM 2598 C C . ALA A 1 353 ? -11.216 -8.715 21.343 1.00 82.94 353 ALA A C 1
ATOM 2600 O O . ALA A 1 353 ? -11.491 -8.473 22.517 1.00 82.94 353 ALA A O 1
ATOM 2601 N N . ASP A 1 354 ? -11.353 -7.820 20.365 1.00 86.88 354 ASP A N 1
ATOM 2602 C CA . ASP A 1 354 ? -11.844 -6.469 20.571 1.00 86.88 354 ASP A CA 1
ATOM 2603 C C . ASP A 1 354 ? -13.369 -6.417 20.488 1.00 86.88 354 ASP A C 1
ATOM 2605 O O . ASP A 1 354 ? -13.957 -6.830 19.487 1.00 86.88 354 ASP A O 1
ATOM 2609 N N . ASP A 1 355 ? -13.993 -5.922 21.554 1.00 90.56 355 ASP A N 1
ATOM 2610 C CA . ASP A 1 355 ? -15.442 -5.857 21.718 1.00 90.56 355 ASP A CA 1
ATOM 2611 C C . ASP A 1 355 ? -15.849 -4.431 22.115 1.00 90.56 355 ASP A C 1
ATOM 2613 O O . ASP A 1 355 ? -15.608 -4.008 23.245 1.00 90.56 355 ASP A O 1
ATOM 2617 N N . ASP A 1 356 ? -16.578 -3.734 21.242 1.00 93.69 356 ASP A N 1
ATOM 2618 C CA . ASP A 1 356 ? -17.136 -2.417 21.558 1.00 93.69 356 ASP A CA 1
ATOM 2619 C C . ASP A 1 356 ? -18.497 -2.553 22.248 1.00 93.69 356 ASP A C 1
ATOM 2621 O O . ASP A 1 356 ? -19.511 -2.902 21.627 1.00 93.69 356 ASP A O 1
ATOM 2625 N N . VAL A 1 357 ? -18.561 -2.251 23.547 1.00 94.75 357 VAL A N 1
ATOM 2626 C CA . VAL A 1 357 ? -19.802 -2.352 24.324 1.00 94.75 357 VAL A CA 1
ATOM 2627 C C . VAL A 1 357 ? -20.275 -0.979 24.773 1.00 94.75 357 VAL A C 1
ATOM 2629 O O . VAL A 1 357 ? -19.561 -0.212 25.412 1.00 94.75 357 VAL A O 1
ATOM 2632 N N . PHE A 1 358 ? -21.547 -0.685 24.501 1.00 94.88 358 PHE A N 1
ATOM 2633 C CA . PHE A 1 358 ? -22.154 0.607 24.805 1.00 94.88 358 PHE A CA 1
ATOM 2634 C C . PHE A 1 358 ? -23.277 0.497 25.835 1.00 94.88 358 PHE A C 1
ATOM 2636 O O . PHE A 1 358 ? -24.123 -0.397 25.767 1.00 94.88 358 PHE A O 1
ATOM 2643 N N . THR A 1 359 ? -23.349 1.457 26.759 1.00 94.12 359 THR A N 1
ATOM 2644 C CA . THR A 1 359 ? -24.498 1.627 27.662 1.00 94.12 359 THR A CA 1
ATOM 2645 C C . THR A 1 359 ? -25.311 2.859 27.291 1.00 94.12 359 THR A C 1
ATOM 2647 O O . THR A 1 359 ? -24.777 3.937 27.026 1.00 94.12 359 THR A O 1
ATOM 2650 N N . ILE A 1 360 ? -26.635 2.699 27.291 1.00 92.06 360 ILE A N 1
ATOM 2651 C CA . ILE A 1 360 ? -27.591 3.760 26.974 1.00 92.06 360 ILE A CA 1
ATOM 2652 C C . ILE A 1 360 ? -28.457 4.013 28.205 1.00 92.06 360 ILE A C 1
ATOM 2654 O O . ILE A 1 360 ? -29.093 3.095 28.723 1.00 92.06 360 ILE A O 1
ATOM 2658 N N . SER A 1 361 ? -28.509 5.267 28.651 1.00 86.31 361 SER A N 1
ATOM 2659 C CA . SER A 1 361 ? -29.405 5.705 29.724 1.00 86.31 361 SER A CA 1
ATOM 2660 C C . SER A 1 361 ? -30.476 6.600 29.124 1.00 86.31 361 SER A C 1
ATOM 2662 O O . SER A 1 361 ? -30.144 7.638 28.570 1.00 86.31 361 SER A O 1
ATOM 2664 N N . ARG A 1 362 ? -31.750 6.214 29.230 1.00 82.06 362 ARG A N 1
ATOM 2665 C CA . ARG A 1 362 ? -32.872 7.053 28.789 1.00 82.06 362 ARG A CA 1
ATOM 2666 C C . ARG A 1 362 ? -33.726 7.460 29.969 1.00 82.06 362 ARG A C 1
ATOM 2668 O O . ARG A 1 362 ? -34.101 6.613 30.781 1.00 82.06 362 ARG A O 1
ATOM 2675 N N . THR A 1 363 ? -34.058 8.741 30.033 1.00 77.38 363 THR A N 1
ATOM 2676 C CA . THR A 1 363 ? -35.038 9.233 30.997 1.00 77.38 363 THR A CA 1
ATOM 2677 C C . THR A 1 363 ? -36.435 8.970 30.435 1.00 77.38 363 THR A C 1
ATOM 2679 O O . THR A 1 363 ? -36.817 9.566 29.430 1.00 77.38 363 THR A O 1
ATOM 2682 N N . CYS A 1 364 ? -37.158 8.024 31.038 1.00 69.25 364 CYS A N 1
ATOM 2683 C CA . CYS A 1 364 ? -38.521 7.656 30.640 1.00 69.25 364 CYS A CA 1
ATOM 2684 C C . CYS A 1 364 ? -39.575 8.634 31.162 1.00 69.25 364 CYS A C 1
ATOM 2686 O O . CYS A 1 364 ? -39.454 9.056 32.338 1.00 69.25 364 CYS A O 1
#